Protein AF-A0A7Y3ISZ9-F1 (afdb_monomer_lite)

Sequence (287 aa):
TEELKNMPDLQAVILQMFIMTIASQIFMGDRSKRCLICIDEAWDLLKSPQMEGFIESLARRLRKYNGALLIGTQDPSDFERSPGAEAARQNSNWLITLGKSSDAINTLKKKGIIPMDAYKEMALSSLHMEGGKYSELAIYNKSSGAFFVLQLKLEPFTAMLTSTKADEFEAVKELQKQGLNLVEAIEWLINHKKAFKENIQQGKGVKDAIASILKNNMNHLSTKLTSTQADEFRMIEELQKQGLTLLEAIQWLVNHKESFKENMQQGKRIADAITSTLKSMDHHAHS

Structure (mmCIF, N/CA/C/O backbone):
data_AF-A0A7Y3ISZ9-F1
#
_entry.id   AF-A0A7Y3ISZ9-F1
#
loop_
_atom_site.group_PDB
_atom_site.id
_atom_site.type_symbol
_atom_site.label_atom_id
_atom_site.label_alt_id
_atom_site.label_comp_id
_atom_site.label_asym_id
_atom_site.label_entity_id
_atom_site.label_seq_id
_atom_site.pdbx_PDB_ins_code
_atom_site.Cartn_x
_atom_site.Cartn_y
_atom_site.Cartn_z
_atom_site.occupancy
_atom_site.B_iso_or_equiv
_atom_site.auth_seq_id
_atom_site.auth_comp_id
_atom_site.auth_asym_id
_atom_site.auth_atom_id
_atom_site.pdbx_PDB_model_num
ATOM 1 N N . THR A 1 1 ? 5.831 -17.163 9.956 1.00 47.69 1 THR A N 1
ATOM 2 C CA . THR A 1 1 ? 6.505 -16.316 8.940 1.00 47.69 1 THR A CA 1
ATOM 3 C C . THR A 1 1 ? 7.773 -15.635 9.446 1.00 47.69 1 THR A C 1
ATOM 5 O O . THR A 1 1 ? 8.517 -15.141 8.612 1.00 47.69 1 THR A O 1
ATOM 8 N N . GLU A 1 2 ? 8.110 -15.673 10.744 1.00 42.34 2 GLU A N 1
ATOM 9 C CA . GLU A 1 2 ? 9.448 -15.266 11.228 1.00 42.34 2 GLU A CA 1
ATOM 10 C C . GLU A 1 2 ? 10.498 -16.388 11.189 1.00 42.34 2 GLU A C 1
ATOM 12 O O . GLU A 1 2 ? 11.677 -16.110 11.018 1.00 42.34 2 GLU A O 1
ATOM 17 N N . GLU A 1 3 ? 10.085 -17.655 11.247 1.00 44.25 3 GLU A N 1
ATOM 18 C CA . GLU A 1 3 ? 10.993 -18.818 11.249 1.00 44.25 3 GLU A CA 1
ATOM 19 C C . GLU A 1 3 ? 11.838 -18.943 9.965 1.00 44.25 3 GLU A C 1
ATOM 21 O O . GLU A 1 3 ? 12.955 -19.449 10.006 1.00 44.25 3 GLU A O 1
ATOM 26 N N . LEU A 1 4 ? 11.347 -18.416 8.835 1.00 48.66 4 LEU A N 1
ATOM 27 C CA . LEU A 1 4 ? 12.061 -18.386 7.549 1.00 48.66 4 LEU A CA 1
ATOM 28 C C . LEU A 1 4 ? 13.167 -17.322 7.485 1.00 48.66 4 LEU A C 1
ATOM 30 O O . LEU A 1 4 ? 14.113 -17.497 6.722 1.00 48.66 4 LEU A O 1
ATOM 34 N N . LYS A 1 5 ? 13.106 -16.267 8.315 1.00 53.00 5 LYS A N 1
ATOM 35 C CA . LYS A 1 5 ? 14.158 -15.231 8.360 1.00 53.00 5 LYS A CA 1
ATOM 36 C C . LYS A 1 5 ? 15.498 -15.778 8.858 1.00 53.00 5 LYS A C 1
ATOM 38 O O . LYS A 1 5 ? 16.536 -15.180 8.596 1.00 53.00 5 LYS A O 1
ATOM 43 N N . ASN A 1 6 ? 15.483 -16.918 9.549 1.00 57.28 6 ASN A N 1
ATOM 44 C CA . ASN A 1 6 ? 16.683 -17.557 10.084 1.00 57.28 6 ASN A CA 1
ATOM 45 C C . ASN A 1 6 ? 17.437 -18.405 9.042 1.00 57.28 6 ASN A C 1
ATOM 47 O O . ASN A 1 6 ? 18.508 -18.924 9.348 1.00 57.28 6 ASN A O 1
ATOM 51 N N . MET A 1 7 ? 16.905 -18.557 7.821 1.00 66.94 7 MET A N 1
ATOM 52 C CA . MET A 1 7 ? 17.526 -19.321 6.730 1.00 66.94 7 MET A CA 1
ATOM 53 C C . MET A 1 7 ? 17.390 -18.549 5.402 1.00 66.94 7 MET A C 1
ATOM 55 O O . MET A 1 7 ? 16.565 -18.918 4.560 1.00 66.94 7 MET A O 1
ATOM 59 N N . PRO A 1 8 ? 18.175 -17.473 5.198 1.00 63.44 8 PRO A N 1
ATOM 60 C CA . PRO A 1 8 ? 18.010 -16.555 4.064 1.00 63.44 8 PRO A CA 1
ATOM 61 C C . PRO A 1 8 ? 18.130 -17.252 2.701 1.00 63.44 8 PRO A C 1
ATOM 63 O O . PRO A 1 8 ? 17.352 -16.967 1.791 1.00 63.44 8 PRO A O 1
ATOM 66 N N . ASP A 1 9 ? 19.024 -18.237 2.580 1.00 66.31 9 ASP A N 1
ATOM 67 C CA . ASP A 1 9 ? 19.179 -19.023 1.352 1.00 66.31 9 ASP A CA 1
ATOM 68 C C . ASP A 1 9 ? 17.931 -19.868 1.046 1.00 66.31 9 ASP A C 1
ATOM 70 O O . ASP A 1 9 ? 17.486 -19.949 -0.099 1.00 66.31 9 ASP A O 1
ATOM 74 N N . LEU A 1 10 ? 17.311 -20.458 2.075 1.00 69.50 10 LEU A N 1
ATOM 75 C CA . LEU A 1 10 ? 16.093 -21.255 1.918 1.00 69.50 10 LEU A CA 1
ATOM 76 C C . LEU A 1 10 ? 14.898 -20.371 1.544 1.00 69.50 10 LEU A C 1
ATOM 78 O O . LEU A 1 10 ? 14.095 -20.746 0.690 1.00 69.50 10 LEU A O 1
ATOM 82 N N . GLN A 1 11 ? 14.797 -19.180 2.137 1.00 68.00 11 GLN A N 1
ATOM 83 C CA . GLN A 1 11 ? 13.770 -18.202 1.787 1.00 68.00 11 GLN A CA 1
ATOM 84 C C . GLN A 1 11 ? 13.893 -17.766 0.320 1.00 68.00 11 GLN A C 1
ATOM 86 O O . GLN A 1 11 ? 12.882 -17.737 -0.386 1.00 68.00 11 GLN A O 1
ATOM 91 N N . ALA A 1 12 ? 15.109 -17.480 -0.157 1.00 68.06 12 ALA A N 1
ATOM 92 C CA . ALA A 1 12 ? 15.352 -17.119 -1.552 1.00 68.06 12 ALA A CA 1
ATOM 93 C C . ALA A 1 12 ? 14.929 -18.243 -2.513 1.00 68.06 12 ALA A C 1
ATOM 95 O O . ALA A 1 12 ? 14.211 -17.982 -3.478 1.00 68.06 12 ALA A O 1
ATOM 96 N N . VAL A 1 13 ? 15.281 -19.498 -2.210 1.00 71.69 13 VAL A N 1
ATOM 97 C CA . VAL A 1 13 ? 14.891 -20.667 -3.018 1.00 71.69 13 VAL A CA 1
ATOM 98 C C . VAL A 1 13 ? 13.374 -20.873 -3.022 1.00 71.69 13 VAL A C 1
ATOM 100 O O . VAL A 1 13 ? 12.786 -21.097 -4.079 1.00 71.69 13 VAL A O 1
ATOM 103 N N . ILE A 1 14 ? 12.707 -20.760 -1.872 1.00 76.31 14 ILE A N 1
ATOM 104 C CA . ILE A 1 14 ? 11.247 -20.902 -1.783 1.00 76.31 14 ILE A CA 1
ATOM 105 C C . ILE A 1 14 ? 10.545 -19.799 -2.586 1.00 76.31 14 ILE A C 1
ATOM 107 O O . ILE A 1 14 ? 9.644 -20.091 -3.376 1.00 76.31 14 ILE A O 1
ATOM 111 N N . LEU A 1 15 ? 10.975 -18.541 -2.438 1.00 73.50 15 LEU A N 1
ATOM 112 C CA . LEU A 1 15 ? 10.452 -17.423 -3.227 1.00 73.50 15 LEU A CA 1
ATOM 113 C C . LEU A 1 15 ? 10.683 -17.652 -4.722 1.00 73.50 15 LEU A C 1
ATOM 115 O O . LEU A 1 15 ? 9.766 -17.464 -5.521 1.00 73.50 15 LEU A O 1
ATOM 119 N N . GLN A 1 16 ? 11.865 -18.136 -5.104 1.00 72.50 16 GLN A N 1
ATOM 12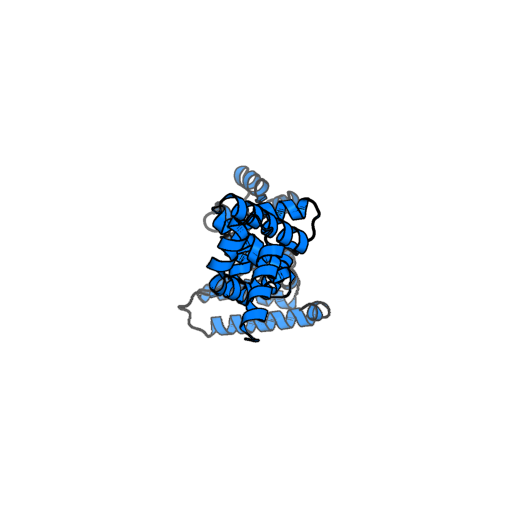0 C CA . GLN A 1 16 ? 12.163 -18.508 -6.482 1.00 72.50 16 GLN A CA 1
ATOM 121 C C . GLN A 1 16 ? 11.198 -19.577 -7.001 1.00 72.50 16 GLN A C 1
ATOM 123 O O . GLN A 1 16 ? 10.646 -19.413 -8.087 1.00 72.50 16 GLN A O 1
ATOM 128 N N . MET A 1 17 ? 10.943 -20.640 -6.233 1.00 78.50 17 MET A N 1
ATOM 129 C CA . MET A 1 17 ? 10.004 -21.698 -6.617 1.00 78.50 17 MET A CA 1
ATOM 130 C C . MET A 1 17 ? 8.575 -21.172 -6.781 1.00 78.50 17 MET A C 1
ATOM 132 O O . MET A 1 17 ? 7.900 -21.539 -7.747 1.00 78.50 17 MET A O 1
ATOM 136 N N . PHE A 1 18 ? 8.118 -20.281 -5.897 1.00 80.38 18 PHE A N 1
ATOM 137 C CA . PHE A 1 18 ? 6.801 -19.655 -6.021 1.00 80.38 18 PHE A CA 1
ATOM 138 C C . PHE A 1 18 ? 6.691 -18.811 -7.286 1.00 80.38 18 PHE A C 1
ATOM 140 O O . PHE A 1 18 ? 5.788 -19.038 -8.095 1.00 80.38 18 PHE A O 1
ATOM 147 N N . ILE A 1 19 ? 7.625 -17.880 -7.502 1.00 77.00 19 ILE A N 1
ATOM 148 C CA . ILE A 1 19 ? 7.586 -17.024 -8.691 1.00 77.00 19 ILE A C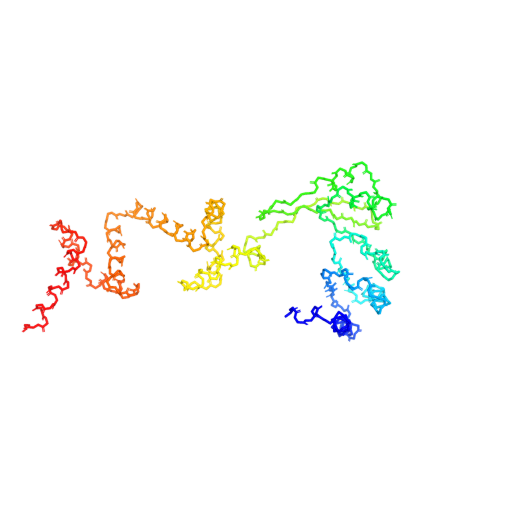A 1
ATOM 149 C C . ILE A 1 19 ? 7.746 -17.885 -9.950 1.00 77.00 19 ILE A C 1
ATOM 151 O O . ILE A 1 19 ? 7.099 -17.611 -10.958 1.00 77.00 19 ILE A O 1
ATOM 155 N N . MET A 1 20 ? 8.524 -18.972 -9.900 1.00 77.62 20 MET A N 1
ATOM 156 C CA . MET A 1 20 ? 8.667 -19.881 -11.036 1.00 77.62 20 MET A CA 1
ATOM 157 C C . MET A 1 20 ? 7.417 -20.681 -11.348 1.00 77.62 20 MET A C 1
ATOM 159 O O . MET A 1 20 ? 7.068 -20.819 -12.519 1.00 77.62 20 MET A O 1
ATOM 163 N N . THR A 1 21 ? 6.702 -21.131 -10.326 1.00 81.81 21 THR A N 1
ATOM 164 C CA . THR A 1 21 ? 5.415 -21.804 -10.498 1.00 81.81 21 THR A CA 1
ATOM 165 C C . THR A 1 21 ? 4.398 -20.854 -11.128 1.00 81.81 21 THR A C 1
ATOM 167 O O . THR A 1 21 ? 3.763 -21.203 -12.123 1.00 81.81 21 THR A O 1
ATOM 170 N N . ILE A 1 22 ? 4.307 -19.618 -10.624 1.00 81.94 22 ILE A N 1
ATOM 171 C CA . ILE A 1 22 ? 3.417 -18.581 -11.166 1.00 81.94 22 ILE A CA 1
ATOM 172 C C . ILE A 1 22 ? 3.804 -18.238 -12.611 1.00 81.94 22 ILE A C 1
ATOM 174 O O . ILE A 1 22 ? 2.959 -18.240 -13.505 1.00 81.94 22 ILE A O 1
ATOM 178 N N . ALA A 1 23 ? 5.089 -17.997 -12.875 1.00 79.69 23 ALA A N 1
ATOM 179 C CA . ALA A 1 23 ? 5.581 -17.683 -14.211 1.00 79.69 23 ALA A CA 1
ATOM 180 C C . ALA A 1 23 ? 5.324 -18.833 -15.193 1.00 79.69 23 ALA A C 1
ATOM 182 O O . ALA A 1 23 ? 4.912 -18.586 -16.324 1.00 79.69 23 ALA A O 1
ATOM 183 N N . SER A 1 24 ? 5.506 -20.086 -14.767 1.00 81.88 24 SE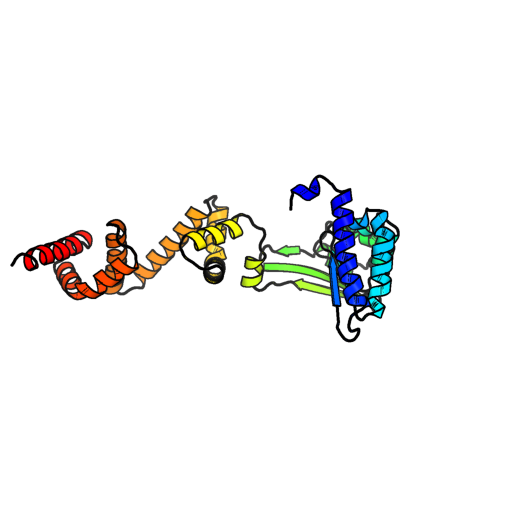R A N 1
ATOM 184 C CA . SER A 1 24 ? 5.204 -21.254 -15.594 1.00 81.88 24 SER A CA 1
ATOM 185 C C . SER A 1 24 ? 3.716 -21.344 -15.927 1.00 81.88 24 SER A C 1
ATOM 187 O O . SER A 1 24 ? 3.377 -21.605 -17.079 1.00 81.88 24 SER A O 1
ATOM 189 N N . GLN A 1 25 ? 2.825 -21.073 -14.967 1.00 83.62 25 GLN A N 1
ATOM 190 C CA . GLN A 1 25 ? 1.382 -21.018 -15.224 1.00 83.62 25 GLN A CA 1
ATOM 191 C C . GLN A 1 25 ? 1.020 -19.923 -16.232 1.00 83.62 25 GLN A C 1
ATOM 193 O O . GLN A 1 25 ? 0.180 -20.144 -17.097 1.00 83.62 25 GLN A O 1
ATOM 198 N N . ILE A 1 26 ? 1.677 -18.763 -16.170 1.00 83.62 26 ILE A N 1
ATOM 199 C CA . ILE A 1 26 ? 1.461 -17.672 -17.131 1.00 83.62 26 ILE A CA 1
ATOM 200 C C . ILE A 1 26 ? 1.979 -18.058 -18.520 1.00 83.62 26 ILE A C 1
ATOM 202 O O . ILE A 1 26 ? 1.299 -17.839 -19.519 1.00 83.62 26 ILE A O 1
ATOM 206 N N . PHE A 1 27 ? 3.176 -18.644 -18.603 1.00 82.75 27 PHE A N 1
ATOM 207 C CA . PHE A 1 27 ? 3.798 -18.986 -19.885 1.00 82.75 27 PHE A CA 1
ATOM 208 C C . PHE A 1 27 ? 3.119 -20.161 -20.593 1.00 82.75 27 PHE A C 1
ATOM 210 O O . PHE A 1 27 ? 3.125 -20.205 -21.824 1.00 82.75 27 PHE A O 1
ATOM 217 N N . MET A 1 28 ? 2.535 -21.088 -19.832 1.00 83.38 28 MET A N 1
ATOM 218 C CA . MET A 1 28 ? 1.777 -22.235 -20.348 1.00 83.38 28 MET A CA 1
ATOM 219 C C . MET A 1 28 ? 0.267 -21.965 -20.430 1.00 83.38 28 MET A C 1
ATOM 221 O O . MET A 1 28 ? -0.471 -22.779 -20.978 1.00 83.38 28 MET A O 1
ATOM 225 N N . GLY A 1 29 ? -0.194 -20.846 -19.872 1.00 82.38 29 GLY A N 1
ATOM 226 C CA . GLY A 1 29 ? -1.597 -20.463 -19.818 1.00 82.38 29 GLY A CA 1
ATOM 227 C C . GLY A 1 29 ? -2.091 -19.723 -21.061 1.00 82.38 29 GLY A C 1
ATOM 228 O O . GLY A 1 29 ? -1.401 -19.554 -22.068 1.00 82.38 29 GLY A O 1
ATOM 229 N N . ASP A 1 30 ? -3.333 -19.257 -20.968 1.00 82.81 30 ASP A N 1
ATOM 230 C CA . ASP A 1 30 ? -4.000 -18.491 -22.016 1.00 82.81 30 ASP A CA 1
ATOM 231 C C . ASP A 1 30 ? -3.423 -17.069 -22.132 1.00 82.81 30 ASP A C 1
ATOM 233 O O . ASP A 1 30 ? -3.615 -16.227 -21.252 1.00 82.81 30 ASP A O 1
ATOM 237 N N . ARG A 1 31 ? -2.758 -16.787 -23.260 1.00 81.88 31 ARG A N 1
ATOM 238 C CA . ARG A 1 31 ? -2.126 -15.489 -23.561 1.00 81.88 31 ARG A CA 1
ATOM 239 C C . ARG A 1 31 ? -3.118 -14.338 -23.746 1.00 81.88 31 ARG A C 1
ATOM 241 O O . ARG A 1 31 ? -2.698 -13.181 -23.758 1.00 81.88 31 ARG A O 1
ATOM 248 N N . SER A 1 32 ? -4.411 -14.622 -23.916 1.00 83.94 32 SER A N 1
ATOM 249 C CA . SER A 1 32 ? -5.438 -13.579 -23.987 1.00 83.94 32 SER A CA 1
ATOM 250 C C . SER A 1 32 ? -5.644 -12.891 -22.632 1.00 83.94 32 SER A C 1
ATOM 252 O O . SER A 1 32 ? -6.015 -11.715 -22.576 1.00 83.94 32 SER A O 1
ATOM 254 N N . LYS A 1 33 ? -5.334 -13.585 -21.529 1.00 86.69 33 LYS A N 1
ATOM 255 C CA . LYS A 1 33 ? -5.501 -13.069 -20.173 1.00 86.69 33 LYS A CA 1
ATOM 256 C C . LYS A 1 33 ? -4.349 -12.144 -19.800 1.00 86.69 33 LYS A C 1
ATOM 258 O O . LYS A 1 33 ? -3.179 -12.468 -19.984 1.00 86.69 33 LYS A O 1
ATOM 263 N N . ARG A 1 34 ? -4.692 -10.984 -19.241 1.00 88.81 34 ARG A N 1
ATOM 264 C CA . ARG A 1 34 ? -3.711 -10.072 -18.644 1.00 88.81 34 ARG A CA 1
ATOM 265 C C . ARG A 1 34 ? -3.262 -10.623 -17.299 1.00 88.81 34 ARG A C 1
ATOM 267 O O . ARG A 1 34 ? -4.093 -11.085 -16.520 1.00 88.81 34 ARG A O 1
ATOM 274 N N . CYS A 1 35 ? -1.972 -10.517 -17.011 1.00 87.75 35 CYS A N 1
ATOM 275 C CA . CYS A 1 35 ? -1.418 -10.901 -15.717 1.00 87.75 35 CYS A CA 1
ATOM 276 C C . CYS A 1 35 ? -0.505 -9.801 -15.164 1.00 87.75 35 CYS A C 1
ATOM 278 O O . CYS A 1 35 ? 0.191 -9.122 -15.917 1.00 87.75 35 CYS A O 1
ATOM 280 N N . LEU A 1 36 ? -0.495 -9.636 -13.845 1.00 89.19 36 LEU A N 1
ATOM 281 C CA . LEU A 1 36 ? 0.423 -8.756 -13.136 1.00 89.19 36 LEU A CA 1
ATOM 282 C C . LEU A 1 36 ? 1.089 -9.563 -12.023 1.00 89.19 36 LEU A C 1
ATOM 284 O O . LEU A 1 36 ? 0.404 -10.056 -11.130 1.00 89.19 36 LEU A O 1
ATOM 288 N N . ILE A 1 37 ? 2.413 -9.692 -12.082 1.00 88.50 37 ILE A N 1
ATOM 289 C CA . ILE A 1 37 ? 3.206 -10.198 -10.962 1.00 88.50 37 ILE A CA 1
ATOM 290 C C . ILE A 1 37 ? 3.666 -8.991 -10.152 1.00 88.50 37 ILE A C 1
ATOM 292 O O . ILE A 1 37 ? 4.401 -8.149 -10.669 1.00 88.50 37 ILE A O 1
ATOM 296 N N . CYS A 1 38 ? 3.250 -8.932 -8.889 1.00 89.12 38 CYS A N 1
ATOM 297 C CA . CYS A 1 38 ? 3.709 -7.941 -7.923 1.00 89.12 38 CYS A CA 1
ATOM 298 C C . CYS A 1 38 ? 4.680 -8.598 -6.943 1.00 89.12 38 CYS A C 1
ATOM 300 O O . CYS A 1 38 ? 4.335 -9.598 -6.316 1.00 89.12 38 CYS A O 1
ATOM 302 N N . ILE A 1 39 ? 5.871 -8.024 -6.807 1.00 86.25 39 ILE A N 1
ATOM 303 C CA . ILE A 1 39 ? 6.857 -8.410 -5.800 1.00 86.25 39 ILE A CA 1
ATOM 304 C C . ILE A 1 39 ? 7.060 -7.200 -4.897 1.00 86.25 39 ILE A C 1
ATOM 306 O O . ILE A 1 39 ? 7.644 -6.201 -5.321 1.00 86.25 39 ILE A O 1
ATOM 310 N N . ASP A 1 40 ? 6.529 -7.285 -3.684 1.00 86.31 40 ASP A N 1
ATOM 311 C CA . ASP A 1 40 ? 6.705 -6.256 -2.664 1.00 86.31 40 ASP A CA 1
ATOM 312 C C . ASP A 1 40 ? 7.980 -6.516 -1.850 1.00 86.31 40 ASP A C 1
ATOM 314 O O . ASP A 1 40 ? 8.385 -7.669 -1.696 1.00 86.31 40 ASP A O 1
ATOM 318 N N . GLU A 1 41 ? 8.613 -5.447 -1.364 1.00 83.69 41 GLU A N 1
ATOM 319 C CA . GLU A 1 41 ? 9.861 -5.478 -0.586 1.00 83.69 41 GLU A CA 1
ATOM 320 C C . GLU A 1 41 ? 10.956 -6.363 -1.228 1.00 83.69 41 GLU A C 1
ATOM 322 O O . GLU A 1 41 ? 11.598 -7.200 -0.594 1.00 83.69 41 GLU A O 1
ATOM 327 N N . ALA A 1 42 ? 11.178 -6.192 -2.534 1.00 83.12 42 ALA A N 1
ATOM 328 C CA . ALA A 1 42 ? 12.024 -7.085 -3.327 1.00 83.12 42 ALA A CA 1
ATOM 329 C C . ALA A 1 42 ? 13.539 -6.892 -3.118 1.00 83.12 42 ALA A C 1
ATOM 331 O O . ALA A 1 42 ? 14.329 -7.479 -3.856 1.00 83.12 42 ALA A O 1
ATOM 332 N N . TRP A 1 43 ? 13.977 -6.065 -2.164 1.00 82.31 43 TRP A N 1
ATOM 333 C CA . TRP A 1 43 ? 15.391 -5.699 -2.016 1.00 82.31 43 TRP A CA 1
ATOM 334 C C . TRP A 1 43 ? 16.298 -6.911 -1.767 1.00 82.31 43 TRP A C 1
ATOM 336 O O . TRP A 1 43 ? 17.399 -6.967 -2.314 1.00 82.31 43 TRP A O 1
ATOM 346 N N . ASP A 1 44 ? 15.835 -7.900 -0.997 1.00 78.25 44 ASP A N 1
ATOM 347 C CA . ASP A 1 44 ? 16.558 -9.158 -0.770 1.00 78.25 44 ASP A CA 1
ATOM 348 C C . ASP A 1 44 ? 16.685 -9.973 -2.064 1.00 78.25 44 ASP A C 1
ATOM 350 O O . ASP A 1 44 ? 17.744 -10.520 -2.378 1.00 78.25 44 ASP A O 1
ATOM 354 N N . LEU A 1 45 ? 15.622 -9.991 -2.871 1.00 79.00 45 LEU A N 1
ATOM 355 C CA . LEU A 1 45 ? 15.594 -10.695 -4.152 1.00 79.00 45 LEU A CA 1
ATOM 356 C C . LEU A 1 45 ? 16.511 -10.040 -5.189 1.00 79.00 45 LEU A C 1
ATOM 358 O O . LEU A 1 45 ? 17.150 -10.745 -5.963 1.00 79.00 45 LEU A O 1
ATOM 362 N N . LEU A 1 46 ? 16.607 -8.708 -5.195 1.00 81.81 46 LEU A N 1
ATOM 363 C CA . LEU A 1 46 ? 17.461 -7.959 -6.123 1.00 81.81 46 LEU A CA 1
ATOM 364 C C . LEU A 1 46 ? 18.963 -8.089 -5.796 1.00 81.81 46 LEU A C 1
ATOM 366 O O . LEU A 1 46 ? 19.796 -7.867 -6.677 1.00 81.81 46 LEU A O 1
ATOM 370 N N . LYS A 1 47 ? 19.312 -8.464 -4.555 1.00 77.12 47 LYS A N 1
ATOM 371 C CA . LYS A 1 47 ? 20.694 -8.710 -4.098 1.00 77.12 47 LYS A CA 1
ATOM 372 C C . LYS A 1 47 ? 21.227 -10.094 -4.449 1.00 77.12 47 LYS A C 1
ATOM 374 O O . LYS A 1 47 ? 22.437 -10.250 -4.583 1.00 77.12 47 LYS A O 1
ATOM 379 N N . SER A 1 48 ? 20.357 -11.099 -4.516 1.00 75.06 48 SER A N 1
ATOM 380 C CA . SER A 1 48 ? 20.772 -12.495 -4.668 1.00 75.06 48 SER A CA 1
ATOM 381 C C . SER A 1 48 ? 21.301 -12.769 -6.089 1.00 75.06 48 SER A C 1
ATOM 383 O O . SER A 1 48 ? 20.542 -12.632 -7.053 1.00 75.06 48 SER A O 1
ATOM 385 N N . PRO A 1 49 ? 22.559 -13.234 -6.247 1.00 72.06 49 PRO A N 1
ATOM 386 C CA . PRO A 1 49 ? 23.111 -13.608 -7.554 1.00 72.06 49 PRO A CA 1
ATOM 387 C C . PRO A 1 49 ? 22.307 -14.708 -8.259 1.00 72.06 49 PRO A C 1
ATOM 389 O O . PRO A 1 49 ? 22.187 -14.727 -9.481 1.00 72.06 49 PRO A O 1
ATOM 392 N N . GLN A 1 50 ? 21.715 -15.624 -7.489 1.00 70.19 50 GLN A N 1
ATOM 393 C CA . GLN A 1 50 ? 20.891 -16.718 -8.007 1.00 70.19 50 GLN A CA 1
ATOM 394 C C . GLN A 1 50 ? 19.573 -16.208 -8.614 1.00 70.19 50 GLN A C 1
ATOM 396 O O . GLN A 1 50 ? 19.036 -16.821 -9.539 1.00 70.19 50 GLN A O 1
ATOM 401 N N . MET A 1 51 ? 19.067 -15.076 -8.116 1.00 73.12 51 MET A N 1
ATOM 402 C CA . MET A 1 51 ? 17.818 -14.458 -8.566 1.00 73.12 51 MET A CA 1
ATOM 403 C C . MET A 1 51 ? 18.010 -13.452 -9.700 1.00 73.12 51 MET A C 1
ATOM 405 O O . MET A 1 51 ? 17.048 -13.125 -10.396 1.00 73.12 51 MET A O 1
ATOM 409 N N . GLU A 1 52 ? 19.240 -13.006 -9.939 1.00 73.25 52 GLU A N 1
ATOM 410 C CA . GLU A 1 52 ? 19.580 -12.001 -10.941 1.00 73.25 52 GLU A CA 1
ATOM 411 C C . GLU A 1 52 ? 19.101 -12.383 -12.352 1.00 73.25 52 GLU A C 1
ATOM 413 O O . GLU A 1 52 ? 18.253 -11.705 -12.945 1.00 73.25 52 GLU A O 1
ATOM 418 N N . GLY A 1 53 ? 19.591 -13.515 -12.872 1.00 75.94 53 GLY A N 1
ATOM 419 C CA . GLY A 1 53 ? 19.219 -13.996 -14.205 1.00 75.94 53 GLY A CA 1
ATOM 420 C C . GLY A 1 53 ? 17.736 -14.355 -14.302 1.00 75.94 53 GLY A C 1
ATOM 421 O O . GLY A 1 53 ? 17.129 -14.287 -15.376 1.00 75.94 53 GLY A O 1
ATOM 422 N N . PHE A 1 54 ? 17.118 -14.694 -13.169 1.00 79.69 54 PHE A N 1
ATOM 423 C CA . PHE A 1 54 ? 15.697 -14.976 -13.110 1.00 79.69 54 PHE A CA 1
ATOM 424 C C . PHE A 1 54 ? 14.849 -13.708 -13.293 1.00 79.69 54 PHE A C 1
ATOM 426 O O . PHE A 1 54 ? 13.981 -13.690 -14.170 1.00 79.69 54 PHE A O 1
ATOM 433 N N . ILE A 1 55 ? 15.115 -12.650 -12.522 1.00 81.25 55 ILE A N 1
ATOM 434 C CA . ILE A 1 55 ? 14.378 -11.379 -12.585 1.00 81.25 55 ILE A CA 1
ATOM 435 C C . ILE A 1 55 ? 14.526 -10.729 -13.962 1.00 81.25 55 ILE A C 1
ATOM 437 O O . ILE A 1 55 ? 13.525 -10.310 -14.552 1.00 81.25 55 ILE A O 1
ATOM 441 N N . GLU A 1 56 ? 15.734 -10.725 -14.528 1.00 81.62 56 GLU A N 1
ATOM 442 C CA . GLU A 1 56 ? 15.957 -10.228 -15.887 1.00 81.62 56 GLU A CA 1
ATOM 443 C C . GLU A 1 56 ? 15.116 -11.007 -16.912 1.00 81.62 56 GLU A C 1
ATOM 445 O O . GLU A 1 56 ? 14.399 -10.431 -17.741 1.00 81.62 56 GLU A O 1
ATOM 450 N N . SER A 1 57 ? 15.180 -12.338 -16.849 1.00 83.12 57 SER A N 1
ATOM 451 C CA . SER A 1 57 ? 14.454 -13.216 -17.761 1.00 83.12 57 SER A CA 1
ATOM 452 C C . SER A 1 57 ? 12.939 -13.060 -17.625 1.00 83.12 57 SER A C 1
ATOM 454 O O . SER A 1 57 ? 12.219 -13.082 -18.628 1.00 83.12 57 SER A O 1
ATOM 456 N N . LEU A 1 58 ? 12.442 -12.880 -16.401 1.00 83.38 58 LEU A N 1
ATOM 457 C CA . LEU A 1 58 ? 11.033 -12.651 -16.110 1.00 83.38 58 LEU A CA 1
ATOM 458 C C . LEU A 1 58 ? 10.561 -11.312 -16.693 1.00 83.38 58 LEU A C 1
ATOM 460 O O . LEU A 1 58 ? 9.584 -11.292 -17.447 1.00 83.38 58 LEU A O 1
ATOM 464 N N . ALA A 1 59 ? 11.292 -10.223 -16.429 1.00 81.69 59 ALA A N 1
ATOM 465 C CA . ALA A 1 59 ? 10.984 -8.883 -16.932 1.00 81.69 59 ALA A CA 1
ATOM 466 C C . ALA A 1 59 ? 10.921 -8.843 -18.470 1.00 81.69 59 ALA A C 1
ATOM 468 O O . ALA A 1 59 ? 10.001 -8.260 -19.048 1.00 81.69 59 ALA A O 1
ATOM 469 N N . ARG A 1 60 ? 11.854 -9.524 -19.152 1.00 81.81 60 ARG A N 1
ATOM 470 C CA . ARG A 1 60 ? 11.875 -9.603 -20.623 1.00 81.81 60 ARG A CA 1
ATOM 471 C C . ARG A 1 60 ? 10.768 -10.491 -21.194 1.00 81.81 60 ARG A C 1
ATOM 473 O O . ARG A 1 60 ? 10.226 -10.186 -22.260 1.00 81.81 60 ARG A O 1
ATOM 480 N N . ARG A 1 61 ? 10.449 -11.615 -20.542 1.00 85.19 61 ARG A N 1
ATOM 481 C CA . ARG A 1 61 ? 9.483 -12.593 -21.069 1.00 85.19 61 ARG A CA 1
ATOM 482 C C . ARG A 1 61 ? 8.040 -12.161 -20.859 1.00 85.19 61 ARG A C 1
ATOM 484 O O . ARG A 1 61 ? 7.284 -12.249 -21.820 1.00 85.19 61 ARG A O 1
ATOM 491 N N . LEU A 1 62 ? 7.663 -11.662 -19.679 1.00 86.81 62 LEU A N 1
ATOM 492 C CA . LEU A 1 62 ? 6.263 -11.345 -19.341 1.00 86.81 62 LEU A CA 1
ATOM 493 C C . LEU A 1 62 ? 5.578 -10.432 -20.363 1.00 86.81 62 LEU A C 1
ATOM 495 O O . LEU A 1 62 ? 4.434 -10.688 -20.736 1.00 86.81 62 LEU A O 1
ATOM 499 N N . ARG A 1 63 ? 6.306 -9.450 -20.912 1.00 81.62 63 ARG A N 1
ATOM 500 C CA . ARG A 1 63 ? 5.796 -8.549 -21.959 1.00 81.62 63 ARG A CA 1
ATOM 501 C C . ARG A 1 63 ? 5.242 -9.295 -23.184 1.00 81.62 63 ARG A C 1
ATOM 503 O O . ARG A 1 63 ? 4.302 -8.816 -23.808 1.00 81.62 63 ARG A O 1
ATOM 510 N N . LYS A 1 64 ? 5.795 -10.465 -23.532 1.00 85.56 64 LYS A N 1
ATOM 511 C CA . LYS A 1 64 ? 5.344 -11.300 -24.667 1.00 85.56 64 LYS A CA 1
ATOM 512 C C . LYS A 1 64 ? 4.073 -12.106 -24.367 1.00 85.56 64 LYS A C 1
ATOM 514 O O . LYS A 1 64 ? 3.476 -12.648 -25.291 1.00 85.56 64 LYS A O 1
ATOM 519 N N . TYR A 1 65 ? 3.675 -12.192 -23.099 1.00 87.81 65 TYR A N 1
ATOM 520 C CA . TYR A 1 65 ? 2.547 -12.991 -22.611 1.00 87.81 65 TYR A CA 1
ATOM 521 C C . TYR A 1 65 ? 1.435 -12.114 -22.024 1.00 87.81 65 TYR A C 1
ATOM 523 O O . TYR A 1 65 ? 0.724 -12.551 -21.129 1.00 87.81 65 TYR A O 1
ATOM 531 N N . ASN A 1 66 ? 1.309 -10.862 -22.490 1.00 86.50 66 ASN A N 1
ATOM 532 C CA . ASN A 1 66 ? 0.328 -9.901 -21.965 1.00 86.50 66 ASN A CA 1
ATOM 533 C C . ASN A 1 66 ? 0.439 -9.712 -20.433 1.00 86.50 66 ASN A C 1
ATOM 535 O O . ASN A 1 66 ? -0.539 -9.424 -19.740 1.00 86.50 66 ASN A O 1
ATOM 539 N N . GLY A 1 67 ? 1.652 -9.920 -19.911 1.00 88.69 67 GLY A N 1
ATOM 540 C CA . GLY A 1 67 ? 1.989 -9.847 -18.503 1.00 88.69 67 GLY A CA 1
ATOM 541 C C . GLY A 1 67 ? 2.795 -8.594 -18.176 1.00 88.69 67 GLY A C 1
ATOM 542 O O . GLY A 1 67 ? 3.544 -8.081 -19.011 1.00 88.69 67 GLY A O 1
ATOM 543 N N . ALA A 1 68 ? 2.680 -8.135 -16.936 1.00 89.38 68 ALA A N 1
ATOM 544 C CA . ALA A 1 68 ? 3.477 -7.053 -16.377 1.00 89.38 68 ALA A CA 1
ATOM 545 C C . ALA A 1 68 ? 4.169 -7.499 -15.083 1.00 89.38 68 ALA A C 1
ATOM 547 O O . ALA A 1 68 ? 3.683 -8.377 -14.369 1.00 89.38 68 ALA A O 1
ATOM 548 N N . LEU A 1 69 ? 5.311 -6.875 -14.801 1.00 89.62 69 LEU A N 1
ATOM 549 C CA . LEU A 1 69 ? 6.067 -7.047 -13.568 1.00 89.62 69 LEU A CA 1
ATOM 550 C C . LEU A 1 69 ? 6.061 -5.719 -12.810 1.00 89.62 69 LEU A C 1
ATOM 552 O O . LEU A 1 69 ? 6.456 -4.696 -13.368 1.00 89.62 69 LEU A O 1
ATOM 556 N N . LEU A 1 70 ? 5.613 -5.750 -11.559 1.00 91.88 70 LEU A N 1
ATOM 557 C CA . LEU A 1 70 ? 5.685 -4.645 -10.613 1.00 91.88 70 LEU A CA 1
ATOM 558 C C . LEU A 1 70 ? 6.630 -5.054 -9.484 1.00 91.88 70 LEU A C 1
ATOM 560 O O . LEU A 1 70 ? 6.379 -6.044 -8.800 1.00 91.88 70 LEU A O 1
ATOM 564 N N . ILE A 1 71 ? 7.704 -4.293 -9.297 1.00 90.06 71 ILE A N 1
ATOM 565 C CA . ILE A 1 71 ? 8.674 -4.508 -8.220 1.00 90.06 71 ILE A CA 1
ATOM 566 C C . ILE A 1 71 ? 8.652 -3.281 -7.311 1.00 90.06 71 ILE A C 1
ATOM 568 O O . ILE A 1 71 ? 8.914 -2.170 -7.774 1.00 90.06 71 ILE A O 1
ATOM 572 N N . GLY A 1 72 ? 8.327 -3.490 -6.037 1.00 90.00 72 GLY A N 1
ATOM 573 C CA . GLY A 1 72 ? 8.370 -2.475 -4.989 1.00 90.00 72 GLY A CA 1
ATOM 574 C C . GLY A 1 72 ? 9.635 -2.600 -4.141 1.00 90.00 72 GLY A C 1
ATOM 575 O O . GLY A 1 72 ? 10.029 -3.702 -3.763 1.00 90.00 72 GLY A O 1
ATOM 576 N N . THR A 1 73 ? 10.274 -1.467 -3.844 1.00 88.50 73 THR A N 1
ATOM 577 C CA . THR A 1 73 ? 11.348 -1.372 -2.844 1.00 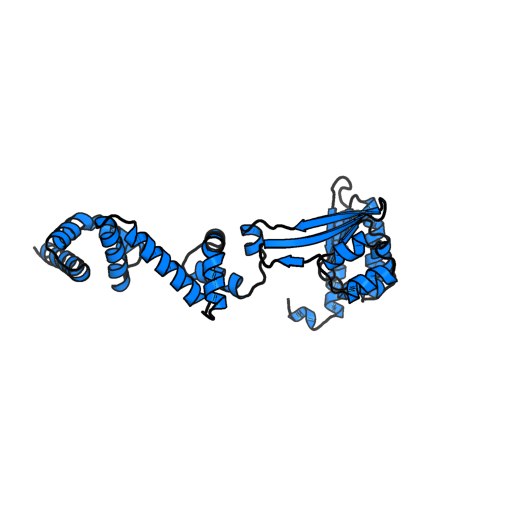88.50 73 THR A CA 1
ATOM 578 C C . THR A 1 73 ? 11.362 0.007 -2.175 1.00 88.50 73 THR A C 1
ATOM 580 O O . THR A 1 73 ? 10.846 0.993 -2.721 1.00 88.50 73 THR A O 1
ATOM 583 N N . GLN A 1 74 ? 11.974 0.093 -0.994 1.00 85.19 74 GLN A N 1
ATOM 584 C CA . GLN A 1 74 ? 12.126 1.329 -0.232 1.00 85.19 74 GLN A CA 1
ATOM 585 C C . GLN A 1 74 ? 13.250 2.215 -0.779 1.00 85.19 74 GLN A C 1
ATOM 587 O O . GLN A 1 74 ? 13.071 3.436 -0.862 1.00 85.19 74 GLN A O 1
ATOM 592 N N . ASP A 1 75 ? 14.366 1.628 -1.218 1.00 83.25 75 ASP A N 1
ATOM 593 C CA . ASP A 1 75 ? 15.531 2.362 -1.711 1.00 83.25 75 ASP A CA 1
ATOM 594 C C . ASP A 1 75 ? 15.710 2.178 -3.232 1.00 83.25 75 ASP A C 1
ATOM 596 O O . ASP A 1 75 ? 15.913 1.058 -3.705 1.00 83.25 75 ASP A O 1
ATOM 600 N N . PRO A 1 76 ? 15.682 3.262 -4.036 1.00 81.00 76 PRO A N 1
ATOM 601 C CA . PRO A 1 76 ? 15.995 3.187 -5.462 1.00 81.00 76 PRO A CA 1
ATOM 602 C C . PRO A 1 76 ? 17.342 2.517 -5.775 1.00 81.00 76 PRO A C 1
ATOM 604 O O . PRO A 1 76 ? 17.485 1.940 -6.852 1.00 81.00 76 PRO A O 1
ATOM 607 N N . SER A 1 77 ? 18.313 2.579 -4.854 1.00 83.69 77 SER A N 1
ATOM 608 C CA . SER A 1 77 ? 19.633 1.962 -5.011 1.00 83.69 77 SER A CA 1
ATOM 609 C C . SER A 1 77 ? 19.594 0.431 -5.064 1.00 83.69 77 SER A C 1
ATOM 611 O O . SER A 1 77 ? 20.525 -0.186 -5.582 1.00 83.69 77 SER A O 1
ATOM 613 N N . ASP A 1 78 ? 18.508 -0.202 -4.606 1.00 85.56 78 ASP A N 1
ATOM 614 C CA . ASP A 1 78 ? 18.359 -1.658 -4.667 1.00 85.56 78 ASP A CA 1
ATOM 615 C C . ASP A 1 78 ? 18.333 -2.188 -6.104 1.00 85.56 78 ASP A C 1
ATOM 617 O O . ASP A 1 78 ? 18.786 -3.304 -6.354 1.00 85.56 78 ASP A O 1
ATOM 621 N N . PHE A 1 79 ? 17.894 -1.367 -7.064 1.00 85.44 79 PHE A N 1
ATOM 622 C CA . PHE A 1 79 ? 17.916 -1.719 -8.484 1.00 85.44 79 PHE A CA 1
ATOM 623 C C . PHE A 1 79 ? 19.315 -1.727 -9.107 1.00 85.44 79 PHE A C 1
ATOM 625 O O . PHE A 1 79 ? 19.451 -2.066 -10.273 1.00 85.44 79 PHE A O 1
ATOM 632 N N . GLU A 1 80 ? 20.358 -1.386 -8.357 1.00 82.38 80 GLU A N 1
ATOM 633 C CA . GLU A 1 80 ? 21.737 -1.345 -8.860 1.00 82.38 80 GLU A CA 1
ATOM 634 C C . GLU A 1 80 ? 22.647 -2.358 -8.184 1.00 82.38 80 GLU A C 1
ATOM 636 O O . GLU A 1 80 ? 23.838 -2.438 -8.480 1.00 82.38 80 GLU A O 1
ATOM 641 N N . ARG A 1 81 ? 22.098 -3.146 -7.261 1.00 83.12 81 ARG A N 1
ATOM 642 C CA . ARG A 1 81 ? 22.875 -4.139 -6.523 1.00 83.12 81 ARG A CA 1
ATOM 643 C C . ARG A 1 81 ? 23.277 -5.334 -7.387 1.00 83.12 81 ARG A C 1
ATOM 645 O O . ARG A 1 81 ? 24.194 -6.053 -7.003 1.00 83.12 81 ARG A O 1
ATOM 652 N N . SER A 1 82 ? 22.623 -5.532 -8.533 1.00 83.06 82 SER A N 1
ATOM 653 C CA . SER A 1 82 ? 22.960 -6.567 -9.512 1.00 83.06 82 SER A CA 1
ATOM 654 C C . SER A 1 82 ? 22.626 -6.129 -10.950 1.00 83.06 82 SER A C 1
ATOM 656 O O . SER A 1 82 ? 21.703 -5.328 -11.151 1.00 83.06 82 SER A O 1
ATOM 658 N N . PRO A 1 83 ? 23.332 -6.649 -11.974 1.00 81.75 83 PRO A N 1
ATOM 659 C CA . PRO A 1 83 ? 23.001 -6.385 -13.376 1.00 81.75 83 PRO A CA 1
ATOM 660 C C . PRO A 1 83 ? 21.561 -6.764 -13.757 1.00 81.75 83 PRO A C 1
ATOM 662 O O . PRO A 1 83 ? 20.918 -6.037 -14.512 1.00 81.75 83 PRO A O 1
ATOM 665 N N . GLY A 1 84 ? 21.012 -7.846 -13.202 1.00 80.69 84 GLY A N 1
ATOM 666 C CA . GLY A 1 84 ? 19.611 -8.237 -13.408 1.00 80.69 84 GLY A CA 1
ATOM 667 C C . GLY A 1 84 ? 18.595 -7.260 -12.806 1.00 80.69 84 GLY A C 1
ATOM 668 O O . GLY A 1 84 ? 17.572 -6.972 -13.435 1.00 80.69 84 GLY A O 1
ATOM 669 N N . ALA A 1 85 ? 18.884 -6.696 -11.628 1.00 83.50 85 ALA A N 1
ATOM 670 C CA . ALA A 1 85 ? 18.071 -5.636 -11.035 1.00 83.50 85 ALA A CA 1
ATOM 671 C C . ALA A 1 85 ? 18.087 -4.367 -11.905 1.00 83.50 85 ALA A C 1
ATOM 673 O O . ALA A 1 85 ? 17.036 -3.782 -12.193 1.00 83.50 85 ALA A O 1
ATOM 674 N N . GLU A 1 86 ? 19.263 -4.012 -12.421 1.00 85.94 86 GLU A N 1
ATOM 675 C CA . GLU A 1 86 ? 19.437 -2.861 -13.302 1.00 85.94 86 GLU A CA 1
ATOM 676 C C . GLU A 1 86 ? 18.720 -3.090 -14.639 1.00 85.94 86 GLU A C 1
ATOM 678 O O . GLU A 1 86 ? 18.003 -2.216 -15.132 1.00 85.94 86 GLU A O 1
ATOM 683 N N . ALA A 1 87 ? 18.802 -4.302 -15.193 1.00 82.81 87 ALA A N 1
ATOM 684 C CA . ALA A 1 87 ? 18.060 -4.691 -16.383 1.00 82.81 87 ALA A CA 1
ATOM 685 C C . ALA A 1 87 ? 16.541 -4.602 -16.159 1.00 82.81 87 ALA A C 1
ATOM 687 O O . ALA A 1 87 ? 15.826 -4.083 -17.022 1.00 82.81 87 ALA A O 1
ATOM 688 N N . ALA A 1 88 ? 16.020 -5.051 -15.014 1.00 84.00 88 ALA A N 1
ATOM 689 C CA . ALA A 1 88 ? 14.598 -4.932 -14.687 1.00 84.00 88 ALA A CA 1
ATOM 690 C C . ALA A 1 88 ? 14.141 -3.466 -14.617 1.00 84.00 88 ALA A C 1
ATOM 692 O O . ALA A 1 88 ? 13.097 -3.111 -15.178 1.00 84.00 88 ALA A O 1
ATOM 693 N N . ARG A 1 89 ? 14.957 -2.590 -14.020 1.00 87.75 89 ARG A N 1
ATOM 694 C CA . ARG A 1 89 ? 14.705 -1.145 -13.980 1.00 87.75 89 ARG A CA 1
ATOM 695 C C . ARG A 1 89 ? 14.738 -0.525 -15.376 1.00 87.75 89 ARG A C 1
ATOM 697 O O . ARG A 1 89 ? 13.839 0.229 -15.738 1.00 87.75 89 ARG A O 1
ATOM 704 N N . GLN A 1 90 ? 15.733 -0.859 -16.197 1.00 85.38 90 GLN A N 1
ATOM 705 C CA . GLN A 1 90 ? 15.862 -0.322 -17.555 1.00 85.38 90 GLN A CA 1
ATOM 706 C C . GLN A 1 90 ? 14.708 -0.737 -18.479 1.00 85.38 90 GLN A C 1
ATOM 708 O O . GLN A 1 90 ? 14.303 0.066 -19.330 1.00 85.38 90 GLN A O 1
ATOM 713 N N . ASN A 1 91 ? 14.184 -1.956 -18.296 1.00 83.75 91 ASN A N 1
ATOM 714 C CA . ASN A 1 91 ? 13.039 -2.498 -19.034 1.00 83.75 91 ASN A CA 1
ATOM 715 C C . ASN A 1 91 ? 11.682 -1.983 -18.522 1.00 83.75 91 ASN A C 1
ATOM 717 O O . ASN A 1 91 ? 10.670 -2.140 -19.209 1.00 83.75 91 ASN A O 1
ATOM 721 N N . SER A 1 92 ? 11.643 -1.349 -17.349 1.00 88.81 92 SER A N 1
ATOM 722 C CA . SER A 1 92 ? 10.425 -0.754 -16.801 1.00 88.81 92 SER A CA 1
ATOM 723 C C . SER A 1 92 ? 10.075 0.540 -17.536 1.00 88.81 92 SER A C 1
ATOM 725 O O . SER A 1 92 ? 10.837 1.505 -17.546 1.00 88.81 92 SER A O 1
ATOM 727 N N . ASN A 1 93 ? 8.897 0.570 -18.167 1.00 91.50 93 ASN A N 1
ATOM 728 C CA . ASN A 1 93 ? 8.403 1.782 -18.830 1.00 91.50 93 ASN A CA 1
ATOM 729 C C . ASN A 1 93 ? 7.755 2.772 -17.852 1.00 91.50 93 ASN A C 1
ATOM 731 O O . ASN A 1 93 ? 7.682 3.966 -18.132 1.00 91.50 93 ASN A O 1
ATOM 735 N N . TRP A 1 94 ? 7.258 2.263 -16.729 1.00 93.88 94 TRP A N 1
ATOM 736 C CA . TRP A 1 94 ? 6.572 3.035 -15.707 1.00 93.88 94 TRP A CA 1
ATOM 737 C C . TRP A 1 94 ? 7.417 3.048 -14.444 1.00 93.88 94 TRP A C 1
ATOM 739 O O . TRP A 1 94 ? 7.873 1.999 -13.994 1.00 93.88 94 TRP A O 1
ATOM 749 N N . LEU A 1 95 ? 7.604 4.234 -13.880 1.00 93.50 95 LEU A N 1
ATOM 750 C CA . LEU A 1 95 ? 8.237 4.441 -12.588 1.00 93.50 95 LEU A CA 1
ATOM 751 C C . LEU A 1 95 ? 7.233 5.150 -11.685 1.00 93.50 95 LEU A C 1
ATOM 753 O O . LEU A 1 95 ? 6.658 6.165 -12.076 1.00 93.50 95 LEU A O 1
ATOM 757 N N . ILE A 1 96 ? 7.010 4.599 -10.497 1.00 94.44 96 ILE A N 1
ATOM 758 C CA . ILE A 1 96 ? 6.113 5.163 -9.489 1.00 94.44 96 ILE A CA 1
ATOM 759 C C . ILE A 1 96 ? 6.956 5.450 -8.254 1.00 94.44 96 ILE A C 1
ATOM 761 O O . ILE A 1 96 ? 7.644 4.561 -7.757 1.00 94.44 96 ILE A O 1
ATOM 765 N N . THR A 1 97 ? 6.915 6.683 -7.761 1.00 91.94 97 THR A N 1
ATOM 766 C CA . THR A 1 97 ? 7.616 7.073 -6.536 1.00 91.94 97 THR A CA 1
ATOM 767 C C . THR A 1 97 ? 6.668 7.777 -5.585 1.00 91.94 97 THR A C 1
ATOM 769 O O . THR A 1 97 ? 5.903 8.647 -5.985 1.00 91.94 97 THR A O 1
ATOM 772 N N . LEU A 1 98 ? 6.734 7.389 -4.318 1.00 91.50 98 LEU A N 1
ATOM 773 C CA . LEU A 1 98 ? 6.095 8.085 -3.203 1.00 91.50 98 LEU A CA 1
ATOM 774 C C . LEU A 1 98 ? 7.035 9.187 -2.688 1.00 91.50 98 LEU A C 1
ATOM 776 O O . LEU A 1 98 ? 8.107 9.395 -3.265 1.00 91.50 98 LEU A O 1
ATOM 780 N N . GLY A 1 99 ? 6.660 9.862 -1.600 1.00 85.81 99 GLY A N 1
ATOM 781 C CA . GLY A 1 99 ? 7.554 10.773 -0.880 1.00 85.81 99 GLY A CA 1
ATOM 782 C C . GLY A 1 99 ? 8.904 10.125 -0.555 1.00 85.81 99 GLY A C 1
ATOM 783 O O . GLY A 1 99 ? 8.967 8.990 -0.076 1.00 85.81 99 GLY A O 1
ATOM 784 N N . LYS A 1 100 ? 9.992 10.838 -0.855 1.00 80.94 100 LYS A N 1
ATOM 785 C CA . LYS A 1 100 ? 11.378 10.384 -0.671 1.00 80.94 100 LYS A CA 1
ATOM 786 C C . LYS A 1 100 ? 12.195 11.455 0.049 1.00 80.94 100 LYS A C 1
ATOM 788 O O . LYS A 1 100 ? 11.871 12.637 -0.008 1.00 80.94 100 LYS A O 1
ATOM 793 N N . SER A 1 101 ? 13.285 11.039 0.694 1.00 83.56 101 SER A N 1
ATOM 794 C CA . SER A 1 101 ? 14.281 11.974 1.224 1.00 83.56 101 SER A CA 1
ATOM 795 C C . SER A 1 101 ? 14.989 12.729 0.093 1.00 83.56 101 SER A C 1
ATOM 797 O O . SER A 1 101 ? 15.062 12.257 -1.048 1.00 83.56 101 SER A O 1
ATOM 799 N N . SER A 1 102 ? 15.581 13.878 0.423 1.00 85.44 102 SER A N 1
ATOM 800 C CA . SER A 1 102 ? 16.419 14.655 -0.499 1.00 85.44 102 SER A CA 1
ATOM 801 C C . SER A 1 102 ? 17.544 13.818 -1.118 1.00 85.44 102 SER A C 1
ATOM 803 O O . SER A 1 102 ? 17.840 13.951 -2.304 1.00 85.44 102 SER A O 1
ATOM 805 N N . ASP A 1 103 ? 18.139 12.906 -0.348 1.00 84.81 103 ASP A N 1
ATOM 806 C CA . ASP A 1 103 ? 19.231 12.042 -0.808 1.00 84.81 103 ASP A CA 1
ATOM 807 C C . ASP A 1 103 ? 18.778 11.035 -1.869 1.00 84.81 103 ASP A C 1
ATOM 809 O O . ASP A 1 103 ? 19.474 10.810 -2.867 1.00 84.81 103 ASP A O 1
ATOM 813 N N . ALA A 1 104 ? 17.580 10.471 -1.710 1.00 83.94 104 ALA A N 1
ATOM 814 C CA . ALA A 1 104 ? 16.996 9.577 -2.700 1.00 83.94 104 ALA A CA 1
ATOM 815 C C . ALA A 1 104 ? 16.650 10.331 -3.997 1.00 83.94 104 ALA A C 1
ATOM 817 O O . ALA A 1 104 ? 16.939 9.834 -5.086 1.00 83.94 104 ALA A O 1
ATOM 818 N N . ILE A 1 105 ? 16.128 11.561 -3.909 1.00 87.50 105 ILE A N 1
ATOM 819 C CA . ILE A 1 105 ? 15.865 12.412 -5.085 1.00 87.50 105 ILE A CA 1
ATOM 820 C C . ILE A 1 105 ? 17.174 12.752 -5.813 1.00 87.50 105 ILE A C 1
ATOM 822 O O . ILE A 1 105 ? 17.270 12.606 -7.035 1.00 87.50 105 ILE A O 1
ATOM 826 N N . ASN A 1 106 ? 18.217 13.120 -5.067 1.00 86.25 106 ASN A N 1
ATOM 827 C CA . ASN A 1 106 ? 19.551 13.363 -5.615 1.00 86.25 106 ASN A CA 1
ATOM 828 C C . ASN A 1 106 ? 20.119 12.124 -6.317 1.00 86.25 106 ASN A C 1
ATOM 830 O O . ASN A 1 106 ? 20.772 12.242 -7.354 1.00 86.25 106 ASN A O 1
ATOM 834 N N . THR A 1 107 ? 19.852 10.936 -5.780 1.00 84.62 107 THR A N 1
ATOM 835 C CA . THR A 1 107 ? 20.250 9.663 -6.388 1.00 84.62 107 THR A CA 1
ATOM 836 C C . THR A 1 107 ? 19.525 9.431 -7.714 1.00 84.62 107 THR A C 1
ATOM 838 O O . THR A 1 107 ? 20.183 9.144 -8.715 1.00 84.62 107 THR A O 1
ATOM 841 N N . LEU A 1 108 ? 18.203 9.642 -7.766 1.00 86.12 108 LEU A N 1
ATOM 842 C CA . LEU A 1 108 ? 17.420 9.545 -9.007 1.00 86.12 108 LEU A CA 1
ATOM 843 C C . LEU A 1 108 ? 17.959 10.483 -10.097 1.00 86.12 108 LEU A C 1
ATOM 845 O O . LEU A 1 108 ? 18.073 10.076 -11.256 1.00 86.12 108 LEU A O 1
ATOM 849 N N . LYS A 1 109 ? 18.323 11.713 -9.709 1.00 88.19 109 LYS A N 1
ATOM 850 C CA . LYS A 1 109 ? 18.904 12.731 -10.593 1.00 88.19 109 LYS A CA 1
ATOM 851 C C . LYS A 1 109 ? 20.281 12.323 -11.113 1.00 88.19 109 LYS A C 1
ATOM 853 O O . LYS A 1 109 ? 20.485 12.277 -12.322 1.00 88.19 109 LYS A O 1
ATOM 858 N N . LYS A 1 110 ? 21.218 11.994 -10.215 1.00 87.25 110 LYS A N 1
ATOM 859 C CA . LYS A 1 110 ? 22.604 11.623 -10.568 1.00 87.25 110 LYS A CA 1
ATOM 860 C C . LYS A 1 110 ? 22.661 10.434 -11.519 1.00 87.25 110 LYS A C 1
ATOM 862 O O . LYS A 1 110 ? 23.504 10.401 -12.407 1.00 87.25 110 LYS A O 1
ATOM 867 N N . LYS A 1 111 ? 21.762 9.472 -11.332 1.00 83.25 111 LYS A N 1
ATOM 868 C CA . LYS A 1 111 ? 21.732 8.231 -12.110 1.00 83.25 111 LYS A CA 1
ATOM 869 C C . LYS A 1 111 ? 20.877 8.324 -13.370 1.00 83.25 111 LYS A C 1
ATOM 871 O O . LYS A 1 111 ? 20.734 7.336 -14.082 1.00 83.25 111 LYS A O 1
ATOM 876 N N . GLY A 1 112 ? 20.284 9.490 -13.638 1.00 86.00 112 GLY A N 1
ATOM 877 C CA . GLY A 1 112 ? 19.432 9.702 -14.806 1.00 86.00 112 GLY A CA 1
ATOM 878 C C . GLY A 1 112 ? 18.244 8.739 -14.861 1.00 86.00 112 GLY A C 1
ATOM 879 O O . GLY A 1 112 ? 17.802 8.378 -15.949 1.00 86.00 112 GLY A O 1
ATOM 880 N N . ILE A 1 113 ? 17.744 8.285 -13.703 1.00 85.94 113 ILE A N 1
ATOM 881 C CA . ILE A 1 113 ? 16.613 7.344 -13.634 1.00 85.94 113 ILE A CA 1
ATOM 882 C C . ILE A 1 113 ? 15.347 8.032 -14.148 1.00 85.94 113 ILE A C 1
ATOM 884 O O . ILE A 1 113 ? 14.588 7.451 -14.923 1.00 85.94 113 ILE A O 1
ATOM 888 N N . ILE A 1 114 ? 15.160 9.287 -13.741 1.00 89.25 114 ILE A N 1
ATOM 889 C CA . ILE A 1 114 ? 14.157 10.203 -14.276 1.00 89.25 114 ILE A CA 1
ATOM 890 C C . ILE A 1 114 ? 14.922 11.429 -14.792 1.00 89.25 114 ILE A C 1
ATOM 892 O O . ILE A 1 114 ? 15.704 12.000 -14.027 1.00 89.25 114 ILE A O 1
ATOM 896 N N . PRO A 1 115 ? 14.728 11.853 -16.054 1.00 90.81 115 PRO A N 1
ATOM 897 C CA . PRO A 1 115 ? 15.274 13.110 -16.556 1.00 90.81 115 PRO A CA 1
ATOM 898 C C . PRO A 1 115 ? 14.684 14.286 -15.770 1.00 90.81 115 PRO A C 1
ATOM 900 O O . PRO A 1 115 ? 13.516 14.649 -15.952 1.00 90.81 115 PRO A O 1
ATOM 903 N N . MET A 1 116 ? 15.483 14.841 -14.860 1.00 91.56 116 MET A N 1
ATOM 904 C CA . MET A 1 116 ? 15.047 15.892 -13.946 1.00 91.56 116 MET A CA 1
ATOM 905 C C . MET A 1 116 ? 15.077 17.268 -14.609 1.00 91.56 116 MET A C 1
ATOM 907 O O . MET A 1 116 ? 16.050 17.640 -15.262 1.00 91.56 116 MET A O 1
ATOM 911 N N . ASP A 1 117 ? 14.006 18.024 -14.389 1.00 92.88 117 ASP A N 1
ATOM 912 C CA . ASP A 1 117 ? 13.940 19.470 -14.583 1.00 92.88 117 ASP A CA 1
ATOM 913 C C . ASP A 1 117 ? 13.511 20.126 -13.258 1.00 92.88 117 ASP A C 1
ATOM 915 O O . ASP A 1 117 ? 13.164 19.437 -12.292 1.00 92.88 117 ASP A O 1
ATOM 919 N N . ALA A 1 118 ? 13.519 21.460 -13.205 1.00 91.44 118 ALA A N 1
ATOM 920 C CA . ALA A 1 118 ? 13.166 22.200 -11.993 1.00 91.44 118 ALA A CA 1
ATOM 921 C C . ALA A 1 118 ? 11.756 21.860 -11.470 1.00 91.44 118 ALA A C 1
ATOM 923 O O . ALA A 1 118 ? 11.541 21.809 -10.259 1.00 91.44 118 ALA A O 1
ATOM 924 N N . TYR A 1 119 ? 10.805 21.586 -12.370 1.00 92.56 119 TYR A N 1
ATOM 925 C CA . TYR A 1 119 ? 9.442 21.223 -11.995 1.00 92.56 119 TYR A CA 1
ATOM 926 C C . TYR A 1 119 ? 9.390 19.841 -11.336 1.00 92.56 119 TYR A C 1
ATOM 928 O O . TYR A 1 119 ? 8.812 19.703 -10.261 1.00 92.56 119 TYR A O 1
ATOM 936 N N . LYS A 1 120 ? 10.026 18.826 -11.932 1.00 94.31 120 LYS A N 1
ATOM 937 C CA . LYS A 1 120 ? 10.057 17.460 -11.392 1.00 94.31 120 LYS A CA 1
ATOM 938 C C . LYS A 1 120 ? 10.805 17.394 -10.065 1.00 94.31 120 LYS A C 1
ATOM 940 O O . LYS A 1 120 ? 10.359 16.692 -9.164 1.00 94.31 120 LYS A O 1
ATOM 945 N N . GLU A 1 121 ? 11.900 18.137 -9.916 1.00 92.44 121 GLU A N 1
ATOM 946 C CA . GLU A 1 121 ? 12.646 18.204 -8.651 1.00 92.44 121 GLU A CA 1
ATOM 947 C C . GLU A 1 121 ? 11.792 18.790 -7.526 1.00 92.44 121 GLU A C 1
ATOM 949 O O . GLU A 1 121 ? 11.712 18.206 -6.442 1.00 92.44 121 GLU A O 1
ATOM 954 N N . MET A 1 122 ? 11.100 19.899 -7.800 1.00 92.00 122 MET A N 1
ATOM 955 C CA . MET A 1 122 ? 10.178 20.510 -6.847 1.00 92.00 122 MET A CA 1
ATOM 956 C C . MET A 1 122 ? 9.014 19.568 -6.518 1.00 92.00 122 MET A C 1
ATOM 958 O O . MET A 1 122 ? 8.725 19.349 -5.346 1.00 92.00 122 MET A O 1
ATOM 962 N N . ALA A 1 123 ? 8.399 18.965 -7.538 1.00 94.00 123 ALA A N 1
ATOM 963 C CA . ALA A 1 123 ? 7.267 18.059 -7.384 1.00 94.00 123 ALA A CA 1
ATOM 964 C C . ALA A 1 123 ? 7.612 16.820 -6.548 1.00 94.00 123 ALA A C 1
ATOM 966 O O . ALA A 1 123 ? 6.852 16.451 -5.659 1.00 94.00 123 ALA A O 1
ATOM 967 N N . LEU A 1 124 ? 8.763 16.187 -6.803 1.00 93.00 124 LEU A N 1
ATOM 968 C CA . LEU A 1 124 ? 9.225 15.033 -6.027 1.00 93.00 124 LEU A CA 1
ATOM 969 C C . LEU A 1 124 ? 9.553 15.405 -4.581 1.00 93.00 124 LEU A C 1
ATOM 971 O O . LEU A 1 124 ? 9.270 14.624 -3.677 1.00 93.00 124 LEU A O 1
ATOM 975 N N . SER A 1 125 ? 10.116 16.596 -4.366 1.00 91.94 125 SER A N 1
ATOM 976 C CA . SER A 1 125 ? 10.453 17.095 -3.028 1.00 91.94 125 SER A CA 1
ATOM 977 C C . SER A 1 125 ? 9.218 17.486 -2.213 1.00 91.94 125 SER A C 1
ATOM 979 O O . SER A 1 125 ? 9.284 17.490 -0.987 1.00 91.94 125 SER A O 1
ATOM 981 N N . SER A 1 126 ? 8.098 17.812 -2.869 1.00 93.19 126 SER A N 1
ATOM 982 C CA . SER A 1 126 ? 6.838 18.154 -2.199 1.00 93.19 126 SER A CA 1
ATOM 983 C C . SER A 1 126 ? 5.951 16.951 -1.883 1.00 93.19 126 SER A C 1
ATOM 985 O O . SER A 1 126 ? 4.982 17.114 -1.145 1.00 93.19 126 SER A O 1
ATOM 987 N N . LEU A 1 127 ? 6.245 15.768 -2.440 1.00 94.12 127 LEU A N 1
ATOM 988 C CA . LEU A 1 127 ? 5.446 14.568 -2.197 1.00 94.12 127 LEU A CA 1
ATOM 989 C C . LEU A 1 127 ? 5.438 14.240 -0.706 1.00 94.12 127 LEU A C 1
ATOM 991 O O . LEU A 1 127 ? 6.476 13.934 -0.115 1.00 94.12 127 LEU A O 1
ATOM 995 N N . HIS A 1 128 ? 4.250 14.238 -0.116 1.00 91.56 128 HIS A N 1
ATOM 996 C CA . HIS A 1 128 ? 4.075 13.905 1.287 1.00 91.56 128 HIS A CA 1
ATOM 997 C C . HIS A 1 128 ? 2.940 12.903 1.496 1.00 91.56 128 HIS A C 1
ATOM 999 O O . HIS A 1 128 ? 2.064 12.694 0.656 1.00 91.56 128 HIS A O 1
ATOM 1005 N N . MET A 1 129 ? 2.983 12.240 2.647 1.00 88.94 129 MET A N 1
ATOM 1006 C CA . MET A 1 129 ? 1.928 11.346 3.097 1.00 88.94 129 MET A CA 1
ATOM 1007 C C . MET A 1 129 ? 1.215 11.992 4.276 1.00 88.94 129 MET A C 1
ATOM 1009 O O . MET A 1 129 ? 1.846 12.344 5.272 1.00 88.94 129 MET A O 1
ATOM 1013 N N . GLU A 1 130 ? -0.109 12.076 4.198 1.00 85.75 130 GLU A N 1
ATOM 1014 C CA . GLU A 1 130 ? -0.937 12.480 5.324 1.00 85.75 130 GLU A CA 1
ATOM 1015 C C . GLU A 1 130 ? -1.613 11.243 5.928 1.00 85.75 130 GLU A C 1
ATOM 1017 O O . GLU A 1 130 ? -2.535 10.651 5.356 1.00 85.75 130 GLU A O 1
ATOM 1022 N N . GLY A 1 131 ? -1.125 10.830 7.102 1.00 78.94 131 GLY A N 1
ATOM 1023 C CA . GLY A 1 131 ? -1.473 9.565 7.750 1.00 78.94 131 GLY A CA 1
ATOM 1024 C C . GLY A 1 131 ? -2.981 9.320 7.886 1.00 78.94 131 GLY A C 1
ATOM 1025 O O . GLY A 1 131 ? -3.668 9.910 8.724 1.00 78.94 131 GLY A O 1
ATOM 1026 N N . GLY A 1 132 ? -3.489 8.358 7.113 1.00 72.44 132 GLY A N 1
ATOM 1027 C CA . GLY A 1 132 ? -4.900 7.971 7.107 1.00 72.44 132 GLY A CA 1
ATOM 1028 C C . GLY A 1 132 ? -5.822 8.881 6.290 1.00 72.44 132 GLY A C 1
ATOM 1029 O O . GLY A 1 132 ? -7.034 8.748 6.448 1.00 72.44 132 GLY A O 1
ATOM 1030 N N . LYS A 1 133 ? -5.280 9.778 5.454 1.00 82.00 133 LYS A N 1
ATOM 1031 C CA . LYS A 1 133 ? -6.043 10.549 4.459 1.00 82.00 133 LYS A CA 1
ATOM 1032 C C . LYS A 1 133 ? -5.618 10.214 3.030 1.00 82.00 133 LYS A C 1
ATOM 1034 O O . LYS A 1 133 ? -6.442 9.749 2.249 1.00 82.00 133 LYS A O 1
ATOM 1039 N N . TYR A 1 134 ? -4.356 10.451 2.683 1.00 89.25 134 TYR A N 1
ATOM 1040 C CA . TYR A 1 134 ? -3.822 10.173 1.350 1.00 89.25 134 TYR A CA 1
ATOM 1041 C C . TYR A 1 134 ? -2.303 10.032 1.371 1.00 89.25 134 TYR A C 1
ATOM 1043 O O . TYR A 1 134 ? -1.632 10.457 2.311 1.00 89.25 134 TYR A O 1
ATOM 1051 N N . SER A 1 135 ? -1.773 9.452 0.300 1.00 91.81 135 SER A N 1
ATOM 1052 C CA . SER A 1 135 ? -0.350 9.488 -0.015 1.00 91.81 135 SER A CA 1
ATOM 1053 C C . SER A 1 135 ? -0.152 10.106 -1.390 1.00 91.81 135 SER A C 1
ATOM 1055 O O . SER A 1 135 ? -0.873 9.763 -2.328 1.00 91.81 135 SER A O 1
ATOM 1057 N N . GLU A 1 136 ? 0.785 11.036 -1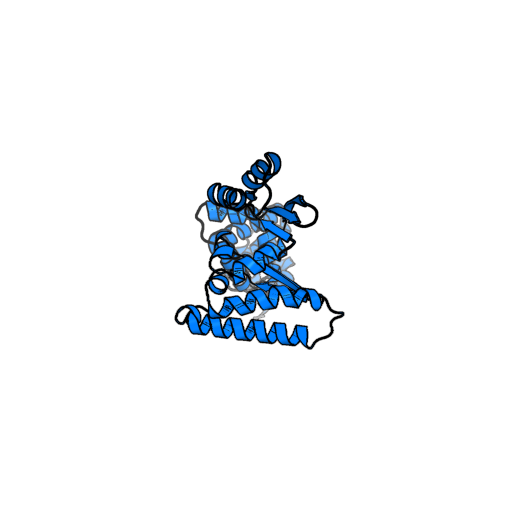.517 1.00 95.19 136 GLU A N 1
ATOM 1058 C CA . GLU A 1 136 ? 1.144 11.604 -2.811 1.00 95.19 136 GLU A CA 1
ATOM 1059 C C . GLU A 1 136 ? 2.185 10.741 -3.515 1.00 95.19 136 GLU A C 1
ATOM 1061 O O . GLU A 1 136 ? 3.128 10.229 -2.906 1.00 95.19 136 GLU A O 1
ATOM 1066 N N . LEU A 1 137 ? 2.011 10.593 -4.824 1.00 95.56 137 LEU A N 1
ATOM 1067 C CA . LEU A 1 137 ? 2.919 9.846 -5.675 1.00 95.56 137 LEU A CA 1
ATOM 1068 C C . LEU A 1 137 ? 3.147 10.563 -6.996 1.00 95.56 137 LEU A C 1
ATOM 1070 O O . LEU A 1 137 ? 2.263 11.243 -7.516 1.00 95.56 137 LEU A O 1
ATOM 1074 N N . ALA A 1 138 ? 4.327 10.350 -7.563 1.00 95.88 138 ALA A N 1
ATOM 1075 C CA . ALA A 1 138 ? 4.624 10.698 -8.935 1.00 95.88 138 ALA A CA 1
ATOM 1076 C C . ALA A 1 138 ? 4.667 9.440 -9.809 1.00 95.88 138 ALA A C 1
ATOM 1078 O O . ALA A 1 138 ? 5.271 8.432 -9.437 1.00 95.88 138 ALA A O 1
ATOM 1079 N N . ILE A 1 139 ? 4.046 9.517 -10.986 1.00 96.31 139 ILE A N 1
ATOM 1080 C CA . ILE A 1 139 ? 4.124 8.507 -12.043 1.00 96.31 139 ILE A CA 1
ATOM 1081 C C . ILE A 1 139 ? 4.896 9.101 -13.209 1.00 96.31 139 ILE A C 1
ATOM 1083 O O . ILE A 1 139 ? 4.508 10.129 -13.763 1.00 96.31 139 ILE A O 1
ATOM 1087 N N . TYR A 1 140 ? 5.955 8.418 -13.617 1.00 95.56 140 TYR A N 1
ATOM 1088 C CA . TYR A 1 140 ? 6.751 8.765 -14.780 1.00 95.56 140 TYR A CA 1
ATOM 1089 C C . TYR A 1 140 ? 6.672 7.660 -15.834 1.00 95.56 140 TYR A C 1
ATOM 1091 O O . TYR A 1 140 ? 6.873 6.480 -15.537 1.00 95.56 140 TYR A O 1
ATOM 1099 N N . ASN A 1 141 ? 6.385 8.048 -17.076 1.00 96.25 141 ASN A N 1
ATOM 1100 C CA . ASN A 1 141 ? 6.437 7.171 -18.237 1.00 96.25 141 ASN A CA 1
ATOM 1101 C C . ASN A 1 141 ? 7.701 7.464 -19.048 1.00 96.25 141 ASN A C 1
ATOM 1103 O O . ASN A 1 141 ? 7.841 8.539 -19.630 1.00 96.25 141 ASN A O 1
ATOM 1107 N N . LYS A 1 142 ? 8.603 6.486 -19.128 1.00 91.94 142 LYS A N 1
ATOM 1108 C CA . LYS A 1 142 ? 9.889 6.629 -19.816 1.00 91.94 142 LYS A CA 1
ATOM 1109 C C . LYS A 1 142 ? 9.735 6.843 -21.323 1.00 91.94 142 LYS A C 1
ATOM 1111 O O . LYS A 1 142 ? 10.483 7.625 -21.896 1.00 91.94 142 LYS A O 1
ATOM 1116 N N . SER A 1 143 ? 8.777 6.171 -21.965 1.00 91.56 143 SER A N 1
ATOM 1117 C CA . SER A 1 143 ? 8.598 6.247 -23.424 1.00 91.56 143 SER A CA 1
ATOM 1118 C C . SER A 1 143 ? 8.024 7.582 -23.890 1.00 91.56 143 SER A C 1
ATOM 1120 O O . SER A 1 143 ? 8.466 8.106 -24.906 1.00 91.56 143 SER A O 1
ATOM 1122 N N . SER A 1 144 ? 7.034 8.127 -23.180 1.00 95.00 144 SER A N 1
ATOM 1123 C CA . SER A 1 144 ? 6.409 9.402 -23.557 1.00 95.00 144 SER A CA 1
ATOM 1124 C C . SER A 1 144 ? 7.040 10.616 -22.879 1.00 95.00 144 SER A C 1
ATOM 1126 O O . SER A 1 144 ? 6.754 11.745 -23.266 1.00 95.00 144 SER A O 1
ATOM 1128 N N . GLY A 1 145 ? 7.849 10.407 -21.838 1.00 92.44 145 GLY A N 1
ATOM 1129 C CA . GLY A 1 145 ? 8.338 11.476 -20.970 1.00 92.44 145 GLY A CA 1
ATOM 1130 C C . GLY A 1 145 ? 7.263 12.063 -20.048 1.00 92.44 145 GLY A C 1
ATOM 1131 O O . GLY A 1 145 ? 7.550 13.015 -19.322 1.00 92.44 145 GLY A O 1
ATOM 1132 N N . ALA A 1 146 ? 6.041 11.515 -20.058 1.00 95.31 146 ALA A N 1
ATOM 1133 C CA . ALA A 1 146 ? 4.938 12.019 -19.252 1.00 95.31 146 ALA A CA 1
ATOM 1134 C C . ALA A 1 146 ? 5.228 11.865 -17.754 1.00 95.31 146 ALA A C 1
ATOM 1136 O O . ALA A 1 146 ? 5.735 10.833 -17.309 1.00 95.31 146 ALA A O 1
ATOM 1137 N N . PHE A 1 147 ? 4.878 12.892 -16.985 1.00 96.38 147 PHE A N 1
ATOM 1138 C CA . PHE A 1 147 ? 5.080 12.956 -15.544 1.00 96.38 147 PHE A CA 1
ATOM 1139 C C . PHE A 1 147 ? 3.800 13.465 -14.883 1.00 96.38 147 PHE A C 1
ATOM 1141 O O . PHE A 1 147 ? 3.296 14.527 -15.246 1.00 96.38 147 PHE A O 1
ATOM 1148 N N . PHE A 1 148 ? 3.277 12.704 -13.928 1.00 96.06 148 PHE A N 1
ATOM 1149 C CA . PHE A 1 148 ? 2.026 12.997 -13.236 1.00 96.06 148 PHE A CA 1
ATOM 1150 C C . PHE A 1 148 ? 2.260 12.993 -11.735 1.00 96.06 148 PHE A C 1
ATOM 1152 O O . PHE A 1 148 ? 2.907 12.081 -11.233 1.00 96.06 148 PHE A O 1
ATOM 1159 N N . VAL A 1 149 ? 1.684 13.959 -11.025 1.00 96.25 149 VAL A N 1
ATOM 1160 C CA . VAL A 1 149 ? 1.600 13.958 -9.560 1.00 96.25 149 VAL A CA 1
ATOM 1161 C C . VAL A 1 149 ? 0.157 13.667 -9.181 1.00 96.25 149 VAL A C 1
ATOM 1163 O O . VAL A 1 149 ? -0.757 14.315 -9.688 1.00 96.25 149 VAL A O 1
ATOM 1166 N N . LEU A 1 150 ? -0.050 12.667 -8.331 1.00 95.88 150 LEU A N 1
ATOM 1167 C CA . LEU A 1 150 ? -1.364 12.143 -7.979 1.00 95.88 150 LEU A CA 1
ATOM 1168 C C . LEU A 1 150 ? -1.479 11.939 -6.468 1.00 95.88 150 LEU A C 1
ATOM 1170 O O . LEU A 1 150 ? -0.490 11.698 -5.779 1.00 95.88 150 LEU A O 1
ATOM 1174 N N . GLN A 1 151 ? -2.715 11.967 -5.973 1.00 94.62 151 GLN A N 1
ATOM 1175 C CA . GLN A 1 151 ? -3.052 11.567 -4.609 1.00 94.62 151 GLN A CA 1
ATOM 1176 C C . GLN A 1 151 ? -3.698 10.184 -4.620 1.00 94.62 151 GLN A C 1
ATOM 1178 O O . GLN A 1 151 ? -4.771 9.993 -5.194 1.00 94.62 151 GLN A O 1
ATOM 1183 N N . LEU A 1 152 ? -3.073 9.231 -3.935 1.00 92.31 152 LEU A N 1
ATOM 1184 C CA . LEU A 1 152 ? -3.659 7.938 -3.623 1.00 92.31 152 LEU A CA 1
ATOM 1185 C C . LEU A 1 152 ? -4.515 8.069 -2.361 1.00 92.31 152 LEU A C 1
ATOM 1187 O O . LEU A 1 152 ? -3.997 8.201 -1.250 1.00 92.31 152 LEU A O 1
ATOM 1191 N N . LYS A 1 153 ? -5.835 8.034 -2.549 1.00 91.81 153 LYS A N 1
ATOM 1192 C CA . LYS A 1 153 ? -6.840 8.025 -1.480 1.00 91.81 153 LYS A CA 1
ATOM 1193 C C . LYS A 1 153 ? -7.461 6.641 -1.408 1.00 91.81 153 LYS A C 1
ATOM 1195 O O . LYS A 1 153 ? -8.078 6.195 -2.372 1.00 91.81 153 LYS A O 1
ATOM 1200 N N . LEU A 1 154 ? -7.282 5.975 -0.274 1.00 87.38 154 LEU A N 1
ATOM 1201 C CA . LEU A 1 154 ? -7.976 4.728 0.009 1.00 87.38 154 LEU A CA 1
ATOM 1202 C C . LEU A 1 154 ? -9.341 5.040 0.611 1.00 87.38 154 LEU A C 1
ATOM 1204 O O . LEU A 1 154 ? -9.490 5.963 1.413 1.00 87.38 154 LEU A O 1
ATOM 1208 N N . GLU A 1 155 ? -10.330 4.249 0.220 1.00 90.00 155 GLU A N 1
ATOM 1209 C CA . GLU A 1 155 ? -11.635 4.260 0.863 1.00 90.00 155 GLU A CA 1
ATOM 1210 C C . GLU A 1 155 ? -11.464 3.843 2.349 1.00 90.00 155 GLU A C 1
ATOM 1212 O O . GLU A 1 155 ? -10.627 2.980 2.645 1.00 90.00 155 GLU A O 1
ATOM 1217 N N . PRO A 1 156 ? -12.159 4.493 3.307 1.00 88.69 156 PRO A N 1
ATOM 1218 C CA . PRO A 1 156 ? -11.918 4.301 4.739 1.00 88.69 156 PRO A CA 1
ATOM 1219 C C . PRO A 1 156 ? -11.971 2.852 5.229 1.00 88.69 156 PRO A C 1
ATOM 1221 O O . PRO A 1 156 ? -11.140 2.480 6.060 1.00 88.69 156 PRO A O 1
ATOM 1224 N N . PHE A 1 157 ? -12.905 2.044 4.725 1.00 90.25 157 PHE A N 1
ATOM 1225 C CA . PHE A 1 157 ? -13.027 0.628 5.063 1.00 90.25 157 PHE A CA 1
ATOM 1226 C C . PHE A 1 157 ? -11.811 -0.160 4.600 1.00 90.25 157 PHE A C 1
ATOM 1228 O O . PHE A 1 157 ? -11.170 -0.832 5.406 1.00 90.25 157 PHE A O 1
ATOM 1235 N N . THR A 1 158 ? -11.424 0.004 3.338 1.00 88.69 158 THR A N 1
ATOM 1236 C CA . THR A 1 158 ? -10.223 -0.621 2.773 1.00 88.69 158 THR A CA 1
ATOM 1237 C C . THR A 1 158 ? -8.974 -0.223 3.559 1.00 88.69 158 THR A C 1
ATOM 1239 O O . THR A 1 158 ? -8.178 -1.080 3.931 1.00 88.69 158 THR A O 1
ATOM 1242 N N . ALA A 1 159 ? -8.832 1.067 3.880 1.00 87.50 159 ALA A N 1
ATOM 1243 C CA . ALA A 1 159 ? -7.696 1.583 4.636 1.00 87.50 159 ALA A CA 1
ATOM 1244 C C . ALA A 1 159 ? -7.596 0.988 6.051 1.00 87.50 159 ALA A C 1
ATOM 1246 O O . ALA A 1 159 ? -6.489 0.762 6.534 1.00 87.50 159 ALA A O 1
ATOM 1247 N N . MET A 1 160 ? -8.730 0.754 6.720 1.00 88.00 160 MET A N 1
ATOM 1248 C CA . MET A 1 160 ? -8.762 0.110 8.038 1.00 88.00 160 MET A CA 1
ATOM 1249 C C . MET A 1 160 ? -8.506 -1.392 7.946 1.00 88.00 160 MET A C 1
ATOM 1251 O O . MET A 1 160 ? -7.755 -1.927 8.756 1.00 88.00 160 MET A O 1
ATOM 1255 N N . LEU A 1 161 ? -9.087 -2.063 6.949 1.00 87.81 161 LEU A N 1
ATOM 1256 C CA . LEU A 1 161 ? -8.920 -3.498 6.732 1.00 87.81 161 LEU A CA 1
ATOM 1257 C C . LEU A 1 161 ? -7.453 -3.875 6.483 1.00 87.81 161 LEU A C 1
ATOM 1259 O O . LEU A 1 161 ? -7.000 -4.919 6.945 1.00 87.81 161 LEU A O 1
ATOM 1263 N N . THR A 1 162 ? -6.710 -3.027 5.770 1.00 84.12 162 THR A N 1
ATOM 1264 C CA . THR A 1 162 ? -5.289 -3.244 5.457 1.00 84.12 162 THR A CA 1
ATOM 1265 C C . THR A 1 162 ? -4.341 -2.517 6.412 1.00 84.12 162 THR A C 1
ATOM 1267 O O . THR A 1 162 ? -3.152 -2.398 6.112 1.00 84.12 162 THR A O 1
ATOM 1270 N N . SER A 1 163 ? -4.837 -1.965 7.522 1.00 85.56 163 SER A N 1
ATOM 1271 C CA . SER A 1 163 ? -3.993 -1.208 8.445 1.00 85.56 163 SER A CA 1
ATOM 1272 C C . SER A 1 163 ? -3.041 -2.119 9.216 1.00 85.56 163 SER A C 1
ATOM 1274 O O . SER A 1 163 ? -3.424 -3.172 9.722 1.00 85.56 163 SER A O 1
ATOM 1276 N N . THR A 1 164 ? -1.792 -1.678 9.349 1.00 83.56 164 THR A N 1
ATOM 1277 C CA . THR A 1 164 ? -0.747 -2.345 10.138 1.00 83.56 164 THR A CA 1
ATOM 1278 C C . THR A 1 164 ? -0.506 -1.676 11.489 1.00 83.56 164 THR A C 1
ATOM 1280 O O . THR A 1 164 ? 0.405 -2.071 12.218 1.00 83.56 164 THR A O 1
ATOM 1283 N N . LYS A 1 165 ? -1.284 -0.646 11.847 1.00 88.38 165 LYS A N 1
ATOM 1284 C CA . LYS A 1 165 ? -1.087 0.049 13.121 1.00 88.38 165 LYS A CA 1
ATOM 1285 C C . LYS A 1 165 ? -1.608 -0.783 14.285 1.00 88.38 165 LYS A C 1
ATOM 1287 O O . LYS A 1 165 ? -2.727 -1.294 14.244 1.00 88.38 165 LYS A O 1
ATOM 1292 N N . ALA A 1 166 ? -0.795 -0.878 15.334 1.00 89.38 166 ALA A N 1
ATOM 1293 C CA . ALA A 1 166 ? -1.088 -1.705 16.498 1.00 89.38 166 ALA A CA 1
ATOM 1294 C C . ALA A 1 166 ? -2.377 -1.281 17.223 1.00 89.38 166 ALA A C 1
ATOM 1296 O O . ALA A 1 166 ? -3.170 -2.140 17.593 1.00 89.38 166 ALA A O 1
ATOM 1297 N N . ASP A 1 167 ? -2.612 0.025 17.367 1.00 92.75 167 ASP A N 1
ATOM 1298 C CA . ASP A 1 167 ? -3.797 0.588 18.024 1.00 92.75 167 ASP A CA 1
ATOM 1299 C C . ASP A 1 167 ? -5.091 0.281 17.258 1.00 92.75 167 ASP A C 1
ATOM 1301 O O . ASP A 1 167 ? -6.081 -0.145 17.850 1.00 92.75 167 ASP A O 1
ATOM 1305 N N . GLU A 1 168 ? -5.080 0.452 15.933 1.00 91.31 168 GLU A N 1
ATOM 1306 C CA . GLU A 1 168 ? -6.219 0.145 15.064 1.00 91.31 168 GLU A CA 1
ATOM 1307 C C . GLU A 1 168 ? -6.506 -1.372 15.046 1.00 91.31 168 GLU A C 1
ATOM 1309 O O . GLU A 1 168 ? -7.664 -1.781 15.161 1.00 91.31 168 GLU A O 1
ATOM 1314 N N . PHE A 1 169 ? -5.468 -2.215 14.979 1.00 91.81 169 PHE A N 1
ATOM 1315 C CA . PHE A 1 169 ? -5.611 -3.675 15.027 1.00 91.81 169 PHE A CA 1
ATOM 1316 C C . PHE A 1 169 ? -6.171 -4.166 16.369 1.00 91.81 169 PHE A C 1
ATOM 1318 O O . PHE A 1 169 ? -7.110 -4.968 16.403 1.00 91.81 169 PHE A O 1
ATOM 1325 N N . GLU A 1 170 ? -5.617 -3.679 17.482 1.00 94.38 170 GLU A N 1
ATOM 1326 C CA . GLU A 1 170 ? -6.085 -4.024 18.824 1.00 94.38 170 GLU A CA 1
ATOM 1327 C C . GLU A 1 170 ? -7.534 -3.570 19.032 1.00 94.38 170 GLU A C 1
ATOM 1329 O O . GLU A 1 170 ? -8.334 -4.321 19.589 1.00 94.38 170 GLU A O 1
ATOM 1334 N N . ALA A 1 171 ? -7.907 -2.393 18.520 1.00 93.81 171 ALA A N 1
ATOM 1335 C CA . ALA A 1 171 ? -9.264 -1.873 18.642 1.00 93.81 171 ALA A CA 1
ATOM 1336 C C . ALA A 1 171 ? -10.292 -2.761 17.936 1.00 93.81 171 ALA A C 1
ATOM 1338 O O . ALA A 1 171 ? -11.318 -3.100 18.527 1.00 93.81 171 ALA A O 1
ATOM 1339 N N . VAL A 1 172 ? -10.001 -3.199 16.706 1.00 93.69 172 VAL A N 1
ATOM 1340 C CA . VAL A 1 172 ? -10.867 -4.146 15.986 1.00 93.69 172 VAL A CA 1
ATOM 1341 C C . VAL A 1 172 ? -10.994 -5.450 16.771 1.00 93.69 172 VAL A C 1
ATOM 1343 O O . VAL A 1 172 ? -12.102 -5.951 16.950 1.00 93.69 172 VAL A O 1
ATOM 1346 N N . LYS A 1 173 ? -9.886 -5.984 17.302 1.00 94.19 173 LYS A N 1
ATOM 1347 C CA . LYS A 1 173 ? -9.919 -7.209 18.115 1.00 94.19 173 LYS A CA 1
ATOM 1348 C C . LYS A 1 173 ? -10.729 -7.051 19.393 1.00 94.19 173 LYS A C 1
ATOM 1350 O O . LYS A 1 173 ? -11.418 -7.990 19.782 1.00 94.19 173 LYS A O 1
ATOM 1355 N N . GLU A 1 174 ? -10.656 -5.900 20.044 1.00 93.62 174 GLU A N 1
ATOM 1356 C CA . GLU A 1 174 ? -11.424 -5.642 21.255 1.00 93.62 174 GLU A CA 1
ATOM 1357 C C . GLU A 1 174 ? -12.924 -5.517 20.966 1.00 93.62 174 GLU A C 1
ATOM 1359 O O . GLU A 1 174 ? -13.728 -6.127 21.666 1.00 93.62 174 GLU A O 1
ATOM 1364 N N . LEU A 1 175 ? -13.309 -4.823 19.893 1.00 91.69 175 LEU A N 1
ATOM 1365 C CA . LEU A 1 175 ? -14.705 -4.745 19.449 1.00 91.69 175 LEU A CA 1
ATOM 1366 C C . LEU A 1 175 ? -15.261 -6.128 19.076 1.00 91.69 175 LEU A C 1
ATOM 1368 O O . LEU A 1 175 ? -16.393 -6.451 19.430 1.00 91.69 175 LEU A O 1
ATOM 1372 N N . GLN A 1 176 ? -14.446 -6.984 18.448 1.00 92.88 176 GLN A N 1
ATOM 1373 C CA . GLN A 1 176 ? -14.837 -8.368 18.169 1.00 92.88 176 GLN A CA 1
ATOM 1374 C C . GLN A 1 176 ? -15.093 -9.181 19.446 1.00 92.88 176 GLN A C 1
ATOM 1376 O O . GLN A 1 176 ? -16.034 -9.970 19.496 1.00 92.88 176 GLN A O 1
ATOM 1381 N N . LYS A 1 177 ? -14.304 -8.972 20.510 1.00 91.88 177 LYS A N 1
ATOM 1382 C CA . LYS A 1 177 ? -14.556 -9.614 21.816 1.00 91.88 177 LYS A CA 1
ATOM 1383 C C . LYS A 1 177 ? -15.845 -9.128 22.474 1.00 91.88 177 LYS A C 1
ATOM 1385 O O . LYS A 1 177 ? -16.443 -9.876 23.238 1.00 91.88 177 LYS A O 1
ATOM 1390 N N . GLN A 1 178 ? -16.270 -7.903 22.177 1.00 87.06 178 GLN A N 1
ATOM 1391 C CA . GLN A 1 178 ? -17.547 -7.347 22.635 1.00 87.06 178 GLN A CA 1
ATOM 1392 C C . GLN A 1 178 ? -18.746 -7.850 21.810 1.00 87.06 178 GLN A C 1
ATOM 1394 O O . GLN A 1 178 ? -19.876 -7.453 22.077 1.00 87.06 178 GLN A O 1
ATOM 1399 N N . GLY A 1 179 ? -18.515 -8.744 20.842 1.00 89.94 179 GLY A N 1
ATOM 1400 C CA . GLY A 1 179 ? -19.557 -9.432 20.082 1.00 89.94 179 GLY A CA 1
ATOM 1401 C C . GLY A 1 179 ? -19.794 -8.890 18.674 1.00 89.94 179 GLY A C 1
ATOM 1402 O O . GLY A 1 179 ? -20.627 -9.451 17.968 1.00 89.94 179 GLY A O 1
ATOM 1403 N N . LEU A 1 180 ? -19.072 -7.849 18.240 1.00 91.31 180 LEU A N 1
ATOM 1404 C CA . LEU A 1 180 ? -19.192 -7.334 16.873 1.00 91.31 180 LEU A CA 1
ATOM 1405 C C . LEU A 1 180 ? -18.508 -8.280 15.881 1.00 91.31 180 LEU A C 1
ATOM 1407 O O . LEU A 1 180 ? -17.432 -8.827 16.141 1.00 91.31 180 LEU A O 1
ATOM 1411 N N . ASN A 1 181 ? -19.085 -8.430 14.693 1.00 93.44 181 ASN A N 1
ATOM 1412 C CA . ASN A 1 181 ? -18.368 -9.081 13.603 1.00 93.44 181 ASN A CA 1
ATOM 1413 C C . ASN A 1 181 ? -17.274 -8.150 13.028 1.00 93.44 181 ASN A C 1
ATOM 1415 O O . ASN A 1 181 ? -17.171 -6.976 13.382 1.00 93.44 181 ASN A O 1
ATOM 1419 N N . LEU A 1 182 ? -16.407 -8.676 12.153 1.00 90.56 182 LEU A N 1
ATOM 1420 C CA . LEU A 1 182 ? -15.281 -7.905 11.601 1.00 90.56 182 LEU A CA 1
ATOM 1421 C C . LEU A 1 182 ? -15.734 -6.626 10.879 1.00 90.56 182 LEU A C 1
ATOM 1423 O O . LEU A 1 182 ? -15.107 -5.582 11.041 1.00 90.56 182 LEU A O 1
ATOM 1427 N N . VAL A 1 183 ? -16.800 -6.718 10.082 1.00 92.69 183 VAL A N 1
ATOM 1428 C CA . VAL A 1 183 ? -17.310 -5.598 9.285 1.00 92.69 183 VAL A CA 1
ATOM 1429 C C . VAL A 1 183 ? -17.852 -4.518 10.215 1.00 92.69 183 VAL A C 1
ATOM 1431 O O . VAL A 1 183 ? -17.421 -3.373 10.126 1.00 92.69 183 VAL A O 1
ATOM 1434 N N . GLU A 1 184 ? -18.691 -4.904 11.177 1.00 92.81 184 GLU A N 1
ATOM 1435 C CA . GLU A 1 184 ? -19.256 -3.998 12.183 1.00 92.81 184 GLU A CA 1
ATOM 1436 C C . GLU A 1 184 ? -18.167 -3.316 13.019 1.00 92.81 184 GLU A C 1
ATOM 1438 O O . GLU A 1 184 ? -18.236 -2.115 13.271 1.00 92.81 184 GLU A O 1
ATOM 1443 N N . ALA A 1 185 ? -17.136 -4.059 13.433 1.00 92.75 185 ALA A N 1
ATOM 1444 C CA . ALA A 1 185 ? -16.024 -3.513 14.205 1.00 92.75 185 ALA A CA 1
ATOM 1445 C C . ALA A 1 185 ? -15.238 -2.458 13.407 1.00 92.75 185 ALA A C 1
ATOM 1447 O O . ALA A 1 185 ? -14.891 -1.401 13.941 1.00 92.75 185 ALA A O 1
ATOM 1448 N N . ILE A 1 186 ? -14.979 -2.724 12.123 1.00 93.12 186 ILE A N 1
ATOM 1449 C CA . ILE A 1 186 ? -14.308 -1.777 11.228 1.00 93.12 186 ILE A CA 1
ATOM 1450 C C . ILE A 1 186 ? -15.180 -0.535 11.013 1.00 93.12 186 ILE A C 1
ATOM 1452 O O . ILE A 1 186 ? -14.695 0.583 11.189 1.00 93.12 186 ILE A O 1
ATOM 1456 N N . GLU A 1 187 ? -16.459 -0.707 10.679 1.00 93.75 187 GLU A N 1
ATOM 1457 C CA . GLU A 1 187 ? -17.400 0.400 10.472 1.00 93.75 187 GLU A CA 1
ATOM 1458 C C . GLU A 1 187 ? -17.541 1.268 11.724 1.00 93.75 187 GLU A C 1
ATOM 1460 O O . GLU A 1 187 ? -17.485 2.500 11.647 1.00 93.75 187 GLU A O 1
ATOM 1465 N N . TRP A 1 188 ? -17.647 0.642 12.898 1.00 93.38 188 TRP A N 1
ATOM 1466 C CA . TRP A 1 188 ? -17.683 1.352 14.168 1.00 93.38 188 TRP A CA 1
ATOM 1467 C C . TRP A 1 188 ? -16.425 2.201 14.352 1.00 93.38 188 TRP A C 1
ATOM 1469 O O . TRP A 1 188 ? -16.522 3.392 14.658 1.00 93.38 188 TRP A O 1
ATOM 1479 N N . LEU A 1 189 ? -15.242 1.631 14.118 1.00 92.69 189 LEU A N 1
ATOM 1480 C CA . LEU A 1 189 ? -13.979 2.338 14.309 1.00 92.69 189 LEU A CA 1
ATOM 1481 C C . LEU A 1 189 ? -13.783 3.471 13.292 1.00 92.69 189 LEU A C 1
ATOM 1483 O O . LEU A 1 189 ? -13.220 4.507 13.640 1.00 92.69 189 LEU A O 1
ATOM 1487 N N . ILE A 1 190 ? -14.293 3.329 12.066 1.00 92.12 190 ILE A N 1
ATOM 1488 C CA . ILE A 1 190 ? -14.311 4.398 11.054 1.00 92.12 190 ILE A CA 1
ATOM 1489 C C . ILE A 1 190 ? -15.185 5.561 11.515 1.00 92.12 190 ILE A C 1
ATOM 1491 O O . ILE A 1 190 ? -14.725 6.706 11.520 1.00 92.12 190 ILE A O 1
ATOM 1495 N N . ASN A 1 191 ? -16.408 5.268 11.958 1.00 91.88 191 ASN A N 1
ATOM 1496 C CA . ASN A 1 191 ? -17.364 6.278 12.412 1.00 91.88 191 ASN A CA 1
ATOM 1497 C C . ASN A 1 191 ? -16.864 7.042 13.649 1.00 91.88 191 ASN A C 1
ATOM 1499 O O . ASN A 1 191 ? -17.159 8.225 13.812 1.00 91.88 191 ASN A O 1
ATOM 1503 N N . HIS A 1 192 ? -16.045 6.399 14.485 1.00 92.50 192 HIS A N 1
ATOM 1504 C CA . HIS A 1 192 ? -15.495 6.986 15.711 1.00 92.50 192 HIS A CA 1
ATOM 1505 C C . HIS A 1 192 ? -14.001 7.336 15.614 1.00 92.50 192 HIS A C 1
ATOM 1507 O O . HIS A 1 192 ? -13.376 7.678 16.621 1.00 92.50 192 HIS A O 1
ATOM 1513 N N . LYS A 1 193 ? -13.417 7.315 14.407 1.00 89.19 193 LYS A N 1
ATOM 1514 C CA . LYS A 1 193 ? -11.963 7.409 14.184 1.00 89.19 193 LYS A CA 1
ATOM 1515 C C . LYS A 1 193 ? -11.325 8.648 14.802 1.00 89.19 193 LYS A C 1
ATOM 1517 O O . LYS A 1 193 ? -10.221 8.571 15.337 1.00 89.19 193 LYS A O 1
ATOM 1522 N N . LYS A 1 194 ? -12.008 9.795 14.727 1.00 89.81 194 LYS A N 1
ATOM 1523 C CA . LYS A 1 194 ? -11.515 11.062 15.285 1.00 89.81 194 LYS A CA 1
ATOM 1524 C C . LYS A 1 194 ? -11.404 10.989 16.811 1.00 89.81 194 LYS A C 1
ATOM 1526 O O . LYS A 1 194 ? -10.317 11.182 17.345 1.00 89.81 194 LYS A O 1
ATOM 1531 N N . ALA A 1 195 ? -12.498 10.630 17.482 1.00 91.38 195 ALA A N 1
ATOM 1532 C CA . ALA A 1 195 ? -12.536 10.503 18.936 1.00 91.38 195 ALA A CA 1
ATOM 1533 C C . ALA A 1 195 ? -11.578 9.411 19.436 1.00 91.38 195 ALA A C 1
ATOM 1535 O O . ALA A 1 195 ? -10.914 9.584 20.455 1.00 91.38 195 ALA A O 1
ATOM 1536 N N . PHE A 1 196 ? -11.464 8.295 18.712 1.00 93.00 196 PHE A N 1
ATOM 1537 C CA . PHE A 1 196 ? -10.517 7.235 19.048 1.00 93.00 196 PHE A CA 1
ATOM 1538 C C . PHE A 1 196 ? -9.070 7.739 19.008 1.00 93.00 196 PHE A C 1
ATOM 1540 O O . PHE A 1 196 ? -8.365 7.628 20.008 1.00 93.00 196 PHE A O 1
ATOM 1547 N N . LYS A 1 197 ? -8.653 8.388 17.912 1.00 90.50 197 LYS A N 1
ATOM 1548 C CA . LYS A 1 197 ? -7.300 8.956 17.792 1.00 90.50 197 LYS A CA 1
ATOM 1549 C C . LYS A 1 197 ? -6.984 9.980 18.881 1.00 90.50 197 LYS A C 1
ATOM 1551 O O . LYS A 1 197 ? -5.883 9.954 19.416 1.00 90.50 197 LYS A O 1
ATOM 1556 N N . GLU A 1 198 ? -7.930 10.853 19.219 1.00 91.88 198 GLU A N 1
ATOM 1557 C CA . GLU A 1 198 ? -7.754 11.839 20.293 1.00 91.88 198 GLU A CA 1
ATOM 1558 C C . GLU A 1 198 ? -7.515 11.157 21.651 1.00 91.88 198 GLU A C 1
ATOM 1560 O O . GLU A 1 198 ? -6.616 11.556 22.387 1.00 91.88 198 GLU A O 1
ATOM 1565 N N . ASN A 1 199 ? -8.252 10.084 21.963 1.00 92.25 199 ASN A N 1
ATOM 1566 C CA . ASN A 1 199 ? -8.055 9.322 23.200 1.00 92.25 199 ASN A CA 1
ATOM 1567 C C . ASN A 1 199 ? -6.686 8.618 23.246 1.00 92.25 199 ASN A C 1
ATOM 1569 O O . ASN A 1 199 ? -6.024 8.656 24.284 1.00 92.25 199 ASN A O 1
ATOM 1573 N N . ILE A 1 200 ? -6.241 8.019 22.136 1.00 92.12 200 ILE A N 1
ATOM 1574 C CA . ILE A 1 200 ? -4.914 7.385 22.049 1.00 92.12 200 ILE A CA 1
ATOM 1575 C C . ILE A 1 200 ? -3.798 8.432 22.187 1.00 92.12 200 ILE A C 1
ATOM 1577 O O . ILE A 1 200 ? -2.837 8.219 22.921 1.00 92.12 200 ILE A O 1
ATOM 1581 N N . GLN A 1 201 ? -3.939 9.602 21.555 1.00 90.38 201 GLN A N 1
ATOM 1582 C CA . GLN A 1 201 ? -2.979 10.710 21.682 1.00 90.38 201 GLN A CA 1
ATOM 1583 C C . GLN A 1 201 ? -2.913 11.290 23.101 1.00 90.38 201 GLN A C 1
ATOM 1585 O O . GLN A 1 201 ? -1.870 11.791 23.510 1.00 90.38 201 GLN A O 1
ATOM 1590 N N . GLN A 1 202 ? -4.002 11.191 23.866 1.00 90.88 202 GLN A N 1
ATOM 1591 C CA . GLN A 1 202 ? -4.049 11.536 25.290 1.00 90.88 202 GLN A CA 1
ATOM 1592 C C . GLN A 1 202 ? -3.462 10.441 26.201 1.00 90.88 202 GLN A C 1
ATOM 1594 O O . GLN A 1 202 ? -3.506 10.577 27.421 1.00 90.88 202 GLN A O 1
ATOM 1599 N N . GLY A 1 203 ? -2.918 9.359 25.633 1.00 90.56 203 GLY A N 1
ATOM 1600 C CA . GLY A 1 203 ? -2.257 8.282 26.371 1.00 90.56 203 GLY A CA 1
ATOM 1601 C C . GLY A 1 203 ? -3.198 7.222 26.945 1.00 90.56 203 GLY A C 1
ATOM 1602 O O . GLY A 1 203 ? -2.759 6.408 27.755 1.00 90.56 203 GLY A O 1
ATOM 1603 N N . LYS A 1 204 ? -4.482 7.202 26.558 1.00 91.56 204 LYS A N 1
ATOM 1604 C CA . LYS A 1 204 ? -5.398 6.134 26.985 1.00 91.56 204 LYS A CA 1
ATOM 1605 C C . LYS A 1 204 ? -5.078 4.825 26.267 1.00 91.56 204 LYS A C 1
ATOM 1607 O O . LYS A 1 204 ? -4.765 4.826 25.077 1.00 91.56 204 LYS A O 1
ATOM 1612 N N . GLY A 1 205 ? -5.237 3.706 26.973 1.00 92.19 205 GLY A N 1
ATOM 1613 C CA . GLY A 1 205 ? -5.218 2.382 26.355 1.00 92.19 205 GLY A CA 1
ATOM 1614 C C . GLY A 1 205 ? -6.405 2.182 25.408 1.00 92.19 205 GLY A C 1
ATOM 1615 O O . GLY A 1 205 ? -7.441 2.837 25.538 1.00 92.19 205 GLY A O 1
ATOM 1616 N N . VAL A 1 206 ? -6.279 1.242 24.468 1.00 92.31 206 VAL A N 1
ATOM 1617 C CA . VAL A 1 206 ? -7.303 0.969 23.442 1.00 92.31 206 VAL A CA 1
ATOM 1618 C C . VAL A 1 206 ? -8.664 0.634 24.058 1.00 92.31 206 VAL A C 1
ATOM 1620 O O . VAL A 1 206 ? -9.685 1.186 23.645 1.00 92.31 206 VAL A O 1
ATOM 1623 N N . LYS A 1 207 ? -8.682 -0.211 25.096 1.00 91.62 207 LYS A N 1
ATOM 1624 C CA . LYS A 1 207 ? -9.911 -0.581 25.815 1.00 91.62 207 LYS A CA 1
ATOM 1625 C C . LYS A 1 207 ? -10.602 0.627 26.444 1.00 91.62 207 LYS A C 1
ATOM 1627 O O . LYS A 1 207 ? -11.805 0.813 26.269 1.00 91.62 207 LYS A O 1
ATOM 1632 N N . ASP A 1 208 ? -9.834 1.476 27.121 1.00 90.62 208 ASP A N 1
ATOM 1633 C CA . ASP A 1 208 ? -10.354 2.666 27.800 1.00 90.62 208 ASP A CA 1
ATOM 1634 C C . ASP A 1 208 ? -10.841 3.719 26.804 1.00 90.62 208 ASP A C 1
ATOM 1636 O O . ASP A 1 208 ? -11.831 4.414 27.055 1.00 90.62 208 ASP A O 1
ATOM 1640 N N . ALA A 1 209 ? -10.171 3.831 25.654 1.00 91.88 209 ALA A N 1
ATOM 1641 C CA . ALA A 1 209 ? -10.593 4.685 24.553 1.00 91.88 209 ALA A CA 1
ATOM 1642 C C . ALA A 1 209 ? -11.955 4.236 23.999 1.00 91.88 209 ALA A C 1
ATOM 1644 O O . ALA A 1 209 ? -12.864 5.061 23.886 1.00 91.88 209 ALA A O 1
ATOM 1645 N N . ILE A 1 210 ? -12.133 2.937 23.728 1.00 90.50 210 ILE A N 1
ATOM 1646 C CA . ILE A 1 210 ? -13.411 2.374 23.261 1.00 90.50 210 ILE A CA 1
ATOM 1647 C C . ILE A 1 210 ? -14.509 2.588 24.310 1.00 90.50 210 ILE A C 1
ATOM 1649 O O . ILE A 1 210 ? -15.565 3.135 23.989 1.00 90.50 210 ILE A O 1
ATOM 1653 N N . ALA A 1 211 ? -14.250 2.241 25.573 1.00 87.19 211 ALA A N 1
ATOM 1654 C CA . ALA A 1 211 ? -15.211 2.413 26.661 1.00 87.19 211 ALA A CA 1
ATOM 1655 C C . ALA A 1 211 ? -15.624 3.885 26.850 1.00 87.19 211 ALA A C 1
ATOM 1657 O O . ALA A 1 211 ? -16.803 4.181 27.051 1.00 87.19 211 ALA A O 1
ATOM 1658 N N . SER A 1 212 ? -14.675 4.823 26.726 1.00 88.25 212 SER A N 1
ATOM 1659 C CA . SER A 1 212 ? -14.952 6.265 26.788 1.00 88.25 212 SER A CA 1
ATOM 1660 C C . SER A 1 212 ? -15.909 6.711 25.677 1.00 88.25 212 SER A C 1
ATOM 1662 O O . SER A 1 212 ? -16.830 7.489 25.929 1.00 88.25 212 SER A O 1
ATOM 1664 N N . ILE A 1 213 ? -15.713 6.217 24.451 1.00 88.56 213 ILE A N 1
ATOM 1665 C CA . ILE A 1 213 ? -16.560 6.554 23.298 1.00 88.56 213 ILE A CA 1
ATOM 1666 C C . ILE A 1 213 ? -17.969 5.985 23.481 1.00 88.56 213 ILE A C 1
ATOM 1668 O O . ILE A 1 213 ? -18.947 6.712 23.303 1.00 88.56 213 ILE A O 1
ATOM 1672 N N . LEU A 1 214 ? -18.081 4.719 23.894 1.00 82.75 214 LEU A N 1
ATOM 1673 C CA . LEU A 1 214 ? -19.372 4.077 24.153 1.00 82.75 214 LEU A CA 1
ATOM 1674 C C . LEU A 1 214 ? -20.159 4.821 25.240 1.00 82.75 214 LEU A C 1
ATOM 1676 O O . LEU A 1 214 ? -21.326 5.157 25.037 1.00 82.75 214 LEU A O 1
ATOM 1680 N N . LYS A 1 215 ? -19.500 5.183 26.348 1.00 78.12 215 LYS A N 1
ATOM 1681 C CA . LYS A 1 215 ? -20.119 5.942 27.444 1.00 78.12 215 LYS A CA 1
ATOM 1682 C C . LYS A 1 215 ? -20.596 7.328 26.999 1.00 78.12 215 LYS A C 1
ATOM 1684 O O . LYS A 1 215 ? -21.692 7.749 27.364 1.00 78.12 215 LYS A O 1
ATOM 1689 N N . ASN A 1 216 ? -19.810 8.034 26.185 1.00 75.38 216 ASN A N 1
ATOM 1690 C CA . ASN A 1 216 ? -20.200 9.343 25.654 1.00 75.38 216 ASN A CA 1
ATOM 1691 C C . ASN A 1 216 ? -21.407 9.250 24.711 1.00 75.38 216 ASN A C 1
ATOM 1693 O O . ASN A 1 216 ? -22.322 10.069 24.813 1.00 75.38 216 ASN A O 1
ATOM 1697 N N . ASN A 1 217 ? -21.449 8.235 23.845 1.00 67.88 217 ASN A N 1
ATOM 1698 C CA . ASN A 1 217 ? -22.597 7.993 22.973 1.00 67.88 217 ASN A CA 1
ATOM 1699 C C . ASN A 1 217 ? -23.862 7.665 23.774 1.00 67.88 217 ASN A C 1
ATOM 1701 O O . ASN A 1 217 ? -24.929 8.184 23.456 1.00 67.88 217 ASN A O 1
ATOM 1705 N N . MET A 1 218 ? -23.750 6.872 24.843 1.00 60.12 218 MET A N 1
ATOM 1706 C CA . MET A 1 218 ? -24.873 6.566 25.737 1.00 60.12 218 MET A CA 1
ATOM 1707 C C . MET A 1 218 ? -25.386 7.799 26.492 1.00 60.12 218 MET A C 1
ATOM 1709 O O . MET A 1 218 ? -26.594 8.021 26.579 1.00 60.12 218 MET A O 1
ATOM 1713 N N . ASN A 1 219 ? -24.491 8.662 26.974 1.00 57.03 219 ASN A N 1
ATOM 1714 C CA . ASN A 1 219 ? -24.874 9.935 27.593 1.00 57.03 219 ASN A CA 1
ATOM 1715 C C . ASN A 1 219 ? -25.591 10.864 26.595 1.00 57.03 219 ASN A C 1
ATOM 1717 O O . ASN A 1 219 ? -26.558 11.546 26.932 1.00 57.03 219 ASN A O 1
ATOM 1721 N N . HIS A 1 220 ? -25.149 10.876 25.339 1.00 55.56 220 HIS A N 1
ATOM 1722 C CA . HIS A 1 220 ? -25.782 11.670 24.290 1.00 55.56 220 HIS A CA 1
ATOM 1723 C C . HIS A 1 220 ? -27.120 11.072 23.802 1.00 55.56 220 HIS A C 1
ATOM 1725 O O . HIS A 1 220 ? -28.047 11.804 23.464 1.00 55.56 220 HIS A O 1
ATOM 1731 N N . LEU A 1 221 ? -27.263 9.743 23.796 1.00 50.97 221 LEU A N 1
ATOM 1732 C CA . LEU A 1 221 ? -28.543 9.076 23.545 1.00 50.97 221 LEU A CA 1
ATOM 1733 C C . LEU A 1 221 ? -29.528 9.368 24.681 1.00 50.97 221 LEU A C 1
ATOM 1735 O O . LEU A 1 221 ? -30.611 9.871 24.411 1.00 50.97 221 LEU A O 1
ATOM 1739 N N . SER A 1 222 ? -29.141 9.180 25.946 1.00 50.50 222 SER A N 1
ATOM 1740 C CA . SER A 1 222 ? -30.005 9.456 27.114 1.00 50.50 222 SER A CA 1
ATOM 1741 C C . SER A 1 222 ? -30.486 10.907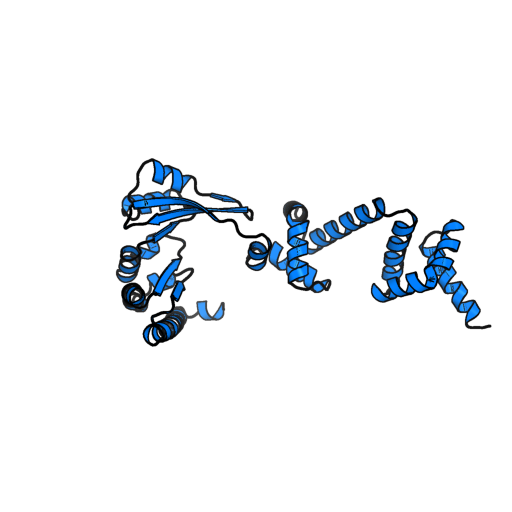 27.222 1.00 50.50 222 SER A C 1
ATOM 1743 O O . SER A 1 222 ? -31.516 11.155 27.839 1.00 50.50 222 SER A O 1
ATOM 1745 N N . THR A 1 223 ? -29.794 11.859 26.590 1.00 51.56 223 THR A N 1
ATOM 1746 C CA . THR A 1 223 ? -30.205 13.273 26.519 1.00 51.56 223 THR A CA 1
ATOM 1747 C C . THR A 1 223 ? -31.095 13.607 25.319 1.00 51.56 223 THR A C 1
ATOM 1749 O O . THR A 1 223 ? -31.790 14.619 25.350 1.00 51.56 223 THR A O 1
ATOM 1752 N N . LYS A 1 224 ? -31.099 12.772 24.271 1.00 42.78 224 LYS A N 1
ATOM 1753 C CA . LYS A 1 224 ? -31.985 12.893 23.094 1.00 42.78 224 LYS A CA 1
ATOM 1754 C C . LYS A 1 224 ? -33.242 12.029 23.178 1.00 42.78 224 LYS A C 1
ATOM 1756 O O . LYS A 1 224 ? -34.178 12.236 22.409 1.00 42.78 224 LYS A O 1
ATOM 1761 N N . LEU A 1 225 ? -33.236 11.047 24.067 1.00 43.03 225 LEU A N 1
ATOM 1762 C CA . LEU A 1 225 ? -34.365 10.180 24.356 1.00 43.03 225 LEU A CA 1
ATOM 1763 C C . LEU A 1 225 ? -35.420 10.973 25.143 1.00 43.03 225 LEU A C 1
ATOM 1765 O O . LEU A 1 225 ? -35.089 11.823 25.971 1.00 43.03 225 LEU A O 1
ATOM 1769 N N . THR A 1 226 ? -36.702 10.710 24.884 1.00 55.25 226 THR A N 1
ATOM 1770 C CA . THR A 1 226 ? -37.773 11.231 25.749 1.00 55.25 226 THR A CA 1
ATOM 1771 C C . THR A 1 226 ? -37.551 10.740 27.187 1.00 55.25 226 THR A C 1
ATOM 1773 O O . THR A 1 226 ? -36.886 9.721 27.383 1.00 55.25 226 THR A O 1
ATOM 1776 N N . SER A 1 227 ? -38.087 11.424 28.207 1.00 60.62 227 SER A N 1
ATOM 1777 C CA . SER A 1 227 ? -37.896 11.021 29.619 1.00 60.62 227 SER A CA 1
ATOM 1778 C C . SER A 1 227 ? -38.180 9.530 29.839 1.00 60.62 227 SER A C 1
ATOM 1780 O O . SER A 1 227 ? -37.383 8.827 30.448 1.00 60.62 227 SER A O 1
ATOM 1782 N N . THR A 1 228 ? -39.239 9.025 29.205 1.00 62.28 228 THR A N 1
ATOM 1783 C CA . THR A 1 228 ? -39.621 7.609 29.208 1.00 62.28 228 THR A CA 1
ATOM 1784 C C . THR A 1 228 ? -38.556 6.695 28.600 1.00 62.28 228 THR A C 1
ATOM 1786 O O . THR A 1 228 ? -38.249 5.647 29.155 1.00 62.28 228 THR A O 1
ATOM 1789 N N . GLN A 1 229 ? -37.962 7.082 27.473 1.00 62.91 229 GLN A N 1
ATOM 1790 C CA . GLN A 1 229 ? -36.933 6.285 26.812 1.00 62.91 229 GLN A CA 1
ATOM 1791 C C . GLN A 1 229 ? -35.598 6.307 27.579 1.00 62.91 229 GLN A C 1
ATOM 1793 O O . GLN A 1 229 ? -34.904 5.297 27.629 1.00 62.91 229 GLN A O 1
ATOM 1798 N N . ALA A 1 230 ? -35.235 7.427 28.210 1.00 64.06 230 ALA A N 1
ATOM 1799 C CA . ALA A 1 230 ? -34.036 7.512 29.044 1.00 64.06 230 ALA A CA 1
ATOM 1800 C C . ALA A 1 230 ? -34.146 6.632 30.305 1.00 64.06 230 ALA A C 1
ATOM 1802 O O . ALA A 1 230 ? -33.159 6.014 30.714 1.00 64.06 230 ALA A O 1
ATOM 1803 N N . ASP A 1 231 ? -35.344 6.537 30.885 1.00 69.62 231 ASP A N 1
ATOM 1804 C CA . ASP A 1 231 ? -35.629 5.656 32.019 1.00 69.62 231 ASP A CA 1
ATOM 1805 C C . ASP A 1 231 ? -35.571 4.174 31.621 1.00 69.62 231 ASP A C 1
ATOM 1807 O O . ASP A 1 231 ? -34.986 3.373 32.349 1.00 69.62 231 ASP A O 1
ATOM 1811 N N . GLU A 1 232 ? -36.079 3.817 30.434 1.00 71.75 232 GLU A N 1
ATOM 1812 C CA . GLU A 1 232 ? -35.972 2.457 29.881 1.00 71.75 232 GLU A CA 1
ATOM 1813 C C . GLU A 1 232 ? -34.506 2.037 29.659 1.00 71.75 232 GLU A C 1
ATOM 1815 O O . GLU A 1 232 ? -34.122 0.914 29.984 1.00 71.75 232 GLU A O 1
ATOM 1820 N N . PHE A 1 233 ? -33.646 2.942 29.182 1.00 70.12 233 PHE A N 1
ATOM 1821 C CA . PHE A 1 233 ? -32.215 2.655 29.014 1.00 70.12 233 PHE A CA 1
ATOM 1822 C C . PHE A 1 233 ? -31.479 2.472 30.347 1.00 70.12 233 PHE A C 1
ATOM 1824 O O . PHE A 1 233 ? -30.748 1.497 30.520 1.00 70.12 233 PHE A O 1
ATOM 1831 N N . ARG A 1 234 ? -31.692 3.374 31.314 1.00 75.19 234 ARG A N 1
ATOM 1832 C CA . ARG A 1 234 ? -31.098 3.261 32.661 1.00 75.19 234 ARG A CA 1
ATOM 1833 C C . ARG A 1 234 ? -31.546 1.993 33.383 1.00 75.19 234 ARG A C 1
ATOM 1835 O O . ARG A 1 234 ? -30.806 1.440 34.191 1.00 75.19 234 ARG A O 1
ATOM 1842 N N . MET A 1 235 ? -32.756 1.535 33.091 1.00 75.19 235 MET A N 1
ATOM 1843 C CA . MET A 1 235 ? -33.292 0.293 33.618 1.00 75.19 235 MET A CA 1
ATOM 1844 C C . MET A 1 235 ? -32.574 -0.935 33.055 1.00 75.19 235 MET A C 1
ATOM 1846 O O . MET A 1 235 ? -32.214 -1.824 33.824 1.00 75.19 235 MET A O 1
ATOM 1850 N N . ILE A 1 236 ? -32.322 -0.970 31.742 1.00 74.44 236 ILE A N 1
ATOM 1851 C CA . ILE A 1 236 ? -31.545 -2.048 31.113 1.00 74.44 236 ILE A CA 1
ATOM 1852 C C . ILE A 1 236 ? -30.146 -2.117 31.735 1.00 74.44 236 ILE A C 1
ATOM 1854 O O . ILE A 1 236 ? -29.711 -3.201 32.113 1.00 74.44 236 ILE A O 1
ATOM 1858 N N . GLU A 1 237 ? -29.479 -0.975 31.933 1.00 76.25 237 GLU A N 1
ATOM 1859 C CA . GLU A 1 237 ? -28.174 -0.936 32.610 1.00 76.25 237 GLU A CA 1
ATOM 1860 C C . GLU A 1 237 ? -28.226 -1.519 34.030 1.00 76.25 237 GLU A C 1
ATOM 1862 O O . GLU A 1 237 ? -27.330 -2.262 34.431 1.00 76.25 237 GLU A O 1
ATOM 1867 N N . GLU A 1 238 ? -29.259 -1.191 34.809 1.00 79.50 238 GLU A N 1
ATOM 1868 C CA . GLU A 1 238 ? -29.386 -1.661 36.190 1.00 79.50 238 GLU A CA 1
ATOM 1869 C C . GLU A 1 238 ? -29.690 -3.166 36.263 1.00 79.50 238 GLU A C 1
ATOM 1871 O O . GLU A 1 238 ? -29.125 -3.867 37.100 1.00 79.50 238 GLU A O 1
ATOM 1876 N N . LEU A 1 239 ? -30.501 -3.692 35.340 1.00 75.75 239 LEU A N 1
ATOM 1877 C CA . LEU A 1 239 ? -30.740 -5.133 35.203 1.00 75.75 239 LEU A CA 1
ATOM 1878 C C . LEU A 1 239 ? -29.465 -5.881 34.790 1.00 75.75 239 LEU A C 1
ATOM 1880 O O . LEU A 1 239 ? -29.173 -6.950 35.327 1.00 75.75 239 LEU A O 1
ATOM 1884 N N . GLN A 1 240 ? -28.654 -5.298 33.903 1.00 77.12 240 GLN A N 1
ATOM 1885 C CA . GLN A 1 240 ? -27.358 -5.871 33.540 1.00 77.12 240 GLN A CA 1
ATOM 1886 C C . GLN A 1 240 ? -26.371 -5.878 34.720 1.00 77.12 240 GLN A C 1
ATOM 1888 O O . GLN A 1 240 ? -25.626 -6.844 34.879 1.00 77.12 240 GLN A O 1
ATOM 1893 N N . LYS A 1 241 ? -26.400 -4.871 35.611 1.00 79.50 241 LYS A N 1
ATOM 1894 C CA . LYS A 1 241 ? -25.620 -4.898 36.871 1.00 79.50 241 LYS A CA 1
ATOM 1895 C C . LYS A 1 241 ? -26.070 -5.994 37.835 1.00 79.50 241 LYS A C 1
ATOM 1897 O O . LYS A 1 241 ? -25.254 -6.478 38.613 1.00 79.50 241 LYS A O 1
ATOM 1902 N N . GLN A 1 242 ? -27.342 -6.387 37.785 1.00 79.38 242 GLN A N 1
ATOM 1903 C CA . GLN A 1 242 ? -27.881 -7.511 38.558 1.00 79.38 242 GLN A CA 1
ATOM 1904 C C . GLN A 1 242 ? -27.586 -8.879 37.916 1.00 79.38 242 GLN A C 1
ATOM 1906 O O . GLN A 1 242 ? -27.976 -9.906 38.465 1.00 79.38 242 GLN A O 1
ATOM 1911 N N . GLY A 1 243 ? -26.855 -8.908 36.794 1.00 78.06 243 GLY A N 1
ATOM 1912 C CA . GLY A 1 243 ? -26.352 -10.127 36.162 1.00 78.06 243 GLY A CA 1
ATOM 1913 C C . GLY A 1 243 ? -27.154 -10.616 34.956 1.00 78.06 243 GLY A C 1
ATOM 1914 O O . GLY A 1 243 ? -26.803 -11.656 34.406 1.00 78.06 243 GLY A O 1
ATOM 1915 N N . LEU A 1 244 ? -28.194 -9.892 34.521 1.00 76.69 244 LEU A N 1
ATOM 1916 C CA . LEU A 1 244 ? -28.954 -10.257 33.323 1.00 76.69 244 LEU A CA 1
ATOM 1917 C C . LEU A 1 244 ? -28.156 -9.943 32.049 1.00 76.69 244 LEU A C 1
ATOM 1919 O O . LEU A 1 244 ? -27.483 -8.915 31.937 1.00 76.69 244 LEU A O 1
ATOM 1923 N N . THR A 1 245 ? -28.284 -10.799 31.040 1.00 66.25 245 THR A N 1
ATOM 1924 C CA . THR A 1 245 ? -27.819 -10.490 29.683 1.00 66.25 245 THR A CA 1
ATOM 1925 C C . THR A 1 245 ? -28.667 -9.377 29.055 1.00 66.25 245 THR A C 1
ATOM 1927 O O . THR A 1 245 ? -29.789 -9.104 29.484 1.00 66.25 245 THR A O 1
ATOM 1930 N N . LEU A 1 246 ? -28.160 -8.729 27.998 1.00 54.94 246 LEU A N 1
ATOM 1931 C CA . LEU A 1 246 ? -28.899 -7.668 27.296 1.00 54.94 246 LEU A CA 1
ATOM 1932 C C . LEU A 1 246 ? -30.266 -8.158 26.784 1.00 54.94 246 LEU A C 1
ATOM 1934 O O . LEU A 1 246 ? -31.256 -7.439 26.884 1.00 54.94 246 LEU A O 1
ATOM 1938 N N . LEU A 1 247 ? -30.325 -9.390 26.267 1.00 51.75 247 LEU A N 1
ATOM 1939 C CA . LEU A 1 247 ? -31.557 -9.979 25.743 1.00 51.75 247 LEU A CA 1
ATOM 1940 C C . LEU A 1 247 ? -32.574 -10.246 26.863 1.00 51.75 247 LEU A C 1
ATOM 1942 O O . LEU A 1 247 ? -33.747 -9.915 26.712 1.00 51.75 247 LEU A O 1
ATOM 1946 N N . GLU A 1 248 ? -32.123 -10.781 28.000 1.00 62.69 248 GLU A N 1
ATOM 1947 C CA . GLU A 1 248 ? -32.972 -11.006 29.177 1.00 62.69 248 GLU A CA 1
ATOM 1948 C C . GLU A 1 248 ? -33.481 -9.688 29.766 1.00 62.69 248 GLU A C 1
ATOM 1950 O O . GLU A 1 248 ? -34.659 -9.586 30.099 1.00 62.69 248 GLU A O 1
ATOM 1955 N N . ALA A 1 249 ? -32.632 -8.659 29.839 1.00 68.38 249 ALA A N 1
ATOM 1956 C CA . ALA A 1 249 ? -33.012 -7.337 30.328 1.00 68.38 249 ALA A CA 1
ATOM 1957 C C . ALA A 1 249 ? -34.056 -6.662 29.419 1.00 68.38 249 ALA A C 1
ATOM 1959 O O . ALA A 1 249 ? -35.041 -6.113 29.912 1.00 68.38 249 ALA A O 1
ATOM 1960 N N . ILE A 1 250 ? -33.888 -6.748 28.093 1.00 66.50 250 ILE A N 1
ATOM 1961 C CA . ILE A 1 250 ? -34.870 -6.239 27.121 1.00 66.50 250 ILE A CA 1
ATOM 1962 C C . ILE A 1 250 ? -36.188 -7.010 27.237 1.00 66.50 250 ILE A C 1
ATOM 1964 O O . ILE A 1 250 ? -37.254 -6.397 27.295 1.00 66.50 250 ILE A O 1
ATOM 1968 N N . GLN A 1 251 ? -36.132 -8.342 27.310 1.00 63.16 251 GLN A N 1
ATOM 1969 C CA . GLN A 1 251 ? -37.326 -9.178 27.424 1.00 63.16 251 GLN A CA 1
ATOM 1970 C C . GLN A 1 251 ? -38.087 -8.903 28.727 1.00 63.16 251 GLN A C 1
ATOM 1972 O O . GLN A 1 251 ? -39.315 -8.799 28.722 1.00 63.16 251 GLN A O 1
ATOM 1977 N N . TRP A 1 252 ? -37.364 -8.737 29.836 1.00 80.69 252 TRP A N 1
ATOM 1978 C CA . TRP A 1 252 ? -37.938 -8.350 31.118 1.00 80.69 252 TRP A CA 1
ATOM 1979 C C . TRP A 1 252 ? -38.636 -6.992 31.003 1.00 80.69 252 TRP A C 1
ATOM 1981 O O . TRP A 1 252 ? -39.785 -6.860 31.419 1.00 80.69 252 TRP A O 1
ATOM 1991 N N . LEU A 1 253 ? -37.989 -5.999 30.389 1.00 75.19 253 LEU A N 1
ATOM 1992 C CA . LEU A 1 253 ? -38.541 -4.652 30.251 1.00 75.19 253 LEU A CA 1
ATOM 1993 C C . LEU A 1 253 ? -39.812 -4.633 29.398 1.00 75.19 253 LEU A C 1
ATOM 1995 O O . LEU A 1 253 ? -40.766 -3.948 29.753 1.00 75.19 253 LEU A O 1
ATOM 1999 N N . VAL A 1 254 ? -39.862 -5.415 28.318 1.00 73.12 254 VAL A N 1
ATOM 2000 C CA . VAL A 1 254 ? -41.070 -5.575 27.490 1.00 73.12 254 VAL A CA 1
ATOM 2001 C C . VAL A 1 254 ? -42.221 -6.168 28.303 1.00 73.12 254 VAL A C 1
ATOM 2003 O O . VAL A 1 254 ? -43.340 -5.663 28.233 1.00 73.12 254 VAL A O 1
ATOM 2006 N N . ASN A 1 255 ? -41.942 -7.195 29.106 1.00 75.38 255 ASN A N 1
ATOM 2007 C CA . ASN A 1 255 ? -42.963 -7.910 29.873 1.00 75.38 255 ASN A CA 1
ATOM 2008 C C . ASN A 1 255 ? -43.498 -7.107 31.072 1.00 75.38 255 ASN A C 1
ATOM 2010 O O . ASN A 1 255 ? -44.631 -7.323 31.488 1.00 75.38 255 ASN A O 1
ATOM 2014 N N . HIS A 1 256 ? -42.709 -6.176 31.618 1.00 78.25 256 HIS A N 1
ATOM 2015 C CA . HIS A 1 256 ? -43.031 -5.467 32.868 1.00 78.25 256 HIS A CA 1
ATOM 2016 C C . HIS A 1 256 ? -43.098 -3.942 32.704 1.00 78.25 256 HIS A C 1
ATOM 2018 O O . HIS A 1 256 ? -43.050 -3.192 33.682 1.00 78.25 256 HIS A O 1
ATOM 2024 N N . LYS A 1 257 ? -43.223 -3.474 31.457 1.00 74.44 257 LYS A N 1
ATOM 2025 C CA . LYS A 1 257 ? -43.182 -2.055 31.089 1.00 74.44 257 LYS A CA 1
ATOM 2026 C C . LYS A 1 257 ? -44.200 -1.203 31.849 1.00 74.44 257 LYS A C 1
ATOM 2028 O O . LYS A 1 257 ? -43.877 -0.096 32.273 1.00 74.44 257 LYS A O 1
ATOM 2033 N N . GLU A 1 258 ? -45.416 -1.710 32.030 1.00 73.75 258 GLU A N 1
ATOM 2034 C CA . GLU A 1 258 ? -46.507 -0.960 32.663 1.00 73.75 258 GLU A CA 1
ATOM 2035 C C . GLU A 1 258 ? -46.342 -0.869 34.189 1.00 73.75 258 GLU A C 1
ATOM 2037 O O . GLU A 1 258 ? -46.346 0.238 34.725 1.00 73.75 258 GLU A O 1
ATOM 2042 N N . SER A 1 259 ? -46.041 -1.974 34.884 1.00 74.25 259 SER A N 1
ATOM 2043 C CA . SER A 1 259 ? -45.739 -1.933 36.328 1.00 74.25 259 SER A CA 1
ATOM 2044 C C . SER A 1 259 ? -44.519 -1.071 36.651 1.00 74.25 259 SER A C 1
ATOM 2046 O O . SER A 1 259 ? -44.465 -0.417 37.695 1.00 74.25 259 SER A O 1
ATOM 2048 N N . PHE A 1 260 ? -43.525 -1.031 35.763 1.00 72.94 260 PHE A N 1
ATOM 2049 C CA . PHE A 1 260 ? -42.387 -0.136 35.932 1.00 72.94 260 PHE A CA 1
ATOM 2050 C C . PHE A 1 260 ? -42.790 1.339 35.804 1.00 72.94 260 PHE A C 1
ATOM 2052 O O . PHE A 1 260 ? -42.423 2.145 36.662 1.00 72.94 260 PHE A O 1
ATOM 2059 N N . LYS A 1 261 ? -43.580 1.697 34.783 1.00 74.06 261 LYS A N 1
ATOM 2060 C CA . LYS A 1 261 ? -44.087 3.068 34.613 1.00 74.06 261 LYS A CA 1
ATOM 2061 C C . LYS A 1 261 ? -44.899 3.529 35.818 1.00 74.06 261 LYS A C 1
ATOM 2063 O O . LYS A 1 261 ? -44.704 4.655 36.265 1.00 74.06 261 LYS A O 1
ATOM 2068 N N . GLU A 1 262 ? -45.757 2.675 36.370 1.00 76.88 262 GLU A N 1
ATOM 2069 C CA . GLU A 1 262 ? -46.535 2.987 37.576 1.00 76.88 262 GLU A CA 1
ATOM 2070 C C . GLU A 1 262 ? -45.629 3.261 38.784 1.00 76.88 262 GLU A C 1
ATOM 2072 O O . GLU A 1 262 ? -45.797 4.260 39.483 1.00 76.88 262 GLU A O 1
ATOM 2077 N N . ASN A 1 263 ? -44.610 2.425 39.000 1.00 75.44 263 ASN A N 1
ATOM 2078 C CA . ASN A 1 263 ? -43.639 2.625 40.076 1.00 75.44 263 ASN A CA 1
ATOM 2079 C C . ASN A 1 263 ? -42.822 3.921 39.900 1.00 75.44 263 ASN A C 1
ATOM 2081 O O . ASN A 1 263 ? -42.550 4.615 40.881 1.00 75.44 263 ASN A O 1
ATOM 2085 N N . MET A 1 264 ? -42.462 4.273 38.664 1.00 75.81 264 MET A N 1
ATOM 2086 C CA . MET A 1 264 ? -41.767 5.525 38.348 1.00 75.81 264 MET A CA 1
ATOM 2087 C C . MET A 1 264 ? -42.674 6.754 38.530 1.00 75.81 264 MET A C 1
ATOM 2089 O O . MET A 1 264 ? -42.224 7.769 39.059 1.00 75.81 264 MET A O 1
ATOM 2093 N N . GLN A 1 265 ? -43.965 6.665 38.181 1.00 76.75 265 GLN A N 1
ATOM 2094 C CA . GLN A 1 265 ? -44.959 7.722 38.437 1.00 76.75 265 GLN A CA 1
ATOM 2095 C C . GLN A 1 265 ? -45.199 7.955 39.935 1.00 76.75 265 GLN A C 1
ATOM 2097 O O . GLN A 1 265 ? -45.483 9.076 40.348 1.00 76.75 265 GLN A O 1
ATOM 2102 N N . GLN A 1 266 ? -45.013 6.922 40.760 1.00 76.56 266 GLN A N 1
ATOM 2103 C CA . GLN A 1 266 ? -45.013 7.022 42.224 1.00 76.56 266 GLN A CA 1
ATOM 2104 C C . GLN A 1 266 ? -43.715 7.628 42.797 1.00 76.56 266 GLN A C 1
ATOM 2106 O O . GLN A 1 266 ? -43.541 7.677 44.014 1.00 76.56 266 GLN A O 1
ATOM 2111 N N . GLY A 1 267 ? -42.791 8.088 41.947 1.00 75.25 267 GLY A N 1
ATOM 2112 C CA . GLY A 1 267 ? -41.557 8.762 42.353 1.00 75.25 267 GLY A CA 1
ATOM 2113 C C . GLY A 1 267 ? -40.459 7.828 42.865 1.00 75.25 267 GLY A C 1
ATOM 2114 O O . GLY A 1 267 ? -39.495 8.299 43.473 1.00 75.25 267 GLY A O 1
ATOM 2115 N N . LYS A 1 268 ? -40.577 6.511 42.647 1.00 76.25 268 LYS A N 1
ATOM 2116 C CA . LYS A 1 268 ? -39.540 5.553 43.049 1.00 76.25 268 LYS A CA 1
ATOM 2117 C C . LYS A 1 268 ? -38.292 5.712 42.182 1.00 76.25 268 LYS A C 1
ATOM 2119 O O . LYS A 1 268 ? -38.374 6.006 40.992 1.00 76.25 268 LYS A O 1
ATOM 2124 N N . ARG A 1 269 ? -37.116 5.475 42.772 1.00 78.50 269 ARG A N 1
ATOM 2125 C CA . ARG A 1 269 ? -35.870 5.360 42.002 1.00 78.50 269 ARG A CA 1
ATOM 2126 C C . ARG A 1 269 ? -35.891 4.057 41.201 1.00 78.50 269 ARG A C 1
ATOM 2128 O O . ARG A 1 269 ? -36.500 3.082 41.627 1.00 78.50 269 ARG A O 1
ATOM 2135 N N . ILE A 1 270 ? -35.177 4.020 40.076 1.00 73.19 270 ILE A N 1
ATOM 2136 C CA . ILE A 1 270 ? -35.180 2.884 39.134 1.00 73.19 270 ILE A CA 1
ATOM 2137 C C . ILE A 1 270 ? -34.865 1.547 39.830 1.00 73.19 270 ILE A C 1
ATOM 2139 O O . ILE A 1 270 ? -35.590 0.575 39.636 1.00 73.19 270 ILE A O 1
ATOM 2143 N N . ALA A 1 271 ? -33.856 1.503 40.707 1.00 74.56 271 ALA A N 1
ATOM 2144 C CA . ALA A 1 271 ? -33.510 0.296 41.466 1.00 74.56 271 ALA A CA 1
ATOM 2145 C C . ALA A 1 271 ? -34.645 -0.172 42.405 1.00 74.56 271 ALA A C 1
ATOM 2147 O O . ALA A 1 271 ? -34.933 -1.368 42.503 1.00 74.56 271 ALA A O 1
ATOM 2148 N N . ASP A 1 272 ? -35.341 0.770 43.047 1.00 78.00 272 ASP A N 1
ATOM 2149 C CA . ASP A 1 272 ? -36.468 0.485 43.941 1.00 78.00 272 ASP A CA 1
ATOM 2150 C C . ASP A 1 272 ? -37.710 0.048 43.154 1.00 78.00 272 ASP A C 1
ATOM 2152 O O . ASP A 1 272 ? -38.470 -0.808 43.611 1.00 78.00 272 ASP A O 1
ATOM 2156 N N . ALA A 1 273 ? -37.910 0.608 41.958 1.00 76.50 273 ALA A N 1
ATOM 2157 C CA . ALA A 1 273 ? -38.976 0.232 41.038 1.00 76.50 273 ALA A CA 1
ATOM 2158 C C . ALA A 1 273 ? -38.777 -1.194 40.500 1.00 76.50 273 ALA A C 1
ATOM 2160 O O . ALA A 1 273 ? -39.724 -1.981 40.522 1.00 76.50 273 ALA A O 1
ATOM 2161 N N . ILE A 1 274 ? -37.551 -1.563 40.108 1.00 76.12 274 ILE A N 1
ATOM 2162 C CA . ILE A 1 274 ? -37.197 -2.937 39.708 1.00 76.12 274 ILE A CA 1
ATOM 2163 C C . ILE A 1 274 ? -37.456 -3.901 40.870 1.00 76.12 274 ILE A C 1
ATOM 2165 O O . ILE A 1 274 ? -38.192 -4.873 40.718 1.00 76.12 274 ILE A O 1
ATOM 2169 N N . THR A 1 275 ? -36.935 -3.589 42.060 1.00 79.38 275 THR A N 1
ATOM 2170 C CA . THR A 1 275 ? -37.092 -4.441 43.251 1.00 79.38 275 THR A CA 1
ATOM 2171 C C . THR A 1 275 ? -38.559 -4.586 43.667 1.00 79.38 275 THR A C 1
ATOM 2173 O O . THR A 1 275 ? -38.994 -5.671 44.043 1.00 79.38 275 THR A O 1
ATOM 2176 N N . SER A 1 276 ? -39.346 -3.508 43.584 1.00 77.81 276 SER A N 1
ATOM 2177 C CA . SER A 1 276 ? -40.788 -3.540 43.869 1.00 77.81 276 SER A CA 1
ATOM 2178 C C . SER A 1 276 ? -41.541 -4.413 42.867 1.00 77.81 276 SER A C 1
ATOM 2180 O O . SER A 1 276 ? -42.418 -5.175 43.262 1.00 77.81 276 SER A O 1
ATOM 2182 N N . THR A 1 277 ? -41.180 -4.319 41.585 1.00 75.00 277 THR A N 1
ATOM 2183 C CA . THR A 1 277 ? -41.797 -5.116 40.519 1.00 75.00 277 THR A CA 1
ATOM 2184 C C . THR A 1 277 ? -41.492 -6.600 40.728 1.00 75.00 277 THR A C 1
ATOM 2186 O O . THR A 1 277 ? -42.414 -7.406 40.745 1.00 75.00 277 THR A O 1
ATOM 2189 N N . LEU A 1 278 ? -40.240 -6.955 41.037 1.00 72.62 278 LEU A N 1
ATOM 2190 C CA . LEU A 1 278 ? -39.851 -8.334 41.358 1.00 72.62 278 LEU A CA 1
ATOM 2191 C C . LEU A 1 278 ? -40.585 -8.879 42.597 1.00 72.62 278 LEU A C 1
ATOM 2193 O O . LEU A 1 278 ? -41.147 -9.968 42.550 1.00 72.62 278 LEU A O 1
ATOM 2197 N N . LYS A 1 279 ? -40.673 -8.099 43.683 1.00 71.38 279 LYS A N 1
ATOM 2198 C CA . LYS A 1 279 ? -41.392 -8.513 44.905 1.00 71.38 279 LYS A CA 1
ATOM 2199 C C . LYS A 1 279 ? -42.892 -8.715 44.690 1.00 71.38 279 LYS A C 1
ATOM 2201 O O . LYS A 1 279 ? -43.485 -9.583 45.323 1.00 71.38 279 LYS A O 1
ATOM 2206 N N . SER A 1 280 ? -43.515 -7.926 43.813 1.00 65.81 280 SER A N 1
ATOM 2207 C CA . SER A 1 280 ? -44.935 -8.100 43.482 1.00 65.81 280 SER A CA 1
ATOM 2208 C C . SER A 1 280 ? -45.220 -9.422 42.757 1.00 65.81 280 SER A C 1
ATOM 2210 O O . SER A 1 280 ? -46.330 -9.939 42.843 1.00 65.81 280 SER A O 1
ATOM 2212 N N . MET A 1 281 ? -44.208 -10.009 42.110 1.00 61.53 281 MET A N 1
ATOM 2213 C CA . MET A 1 281 ? -44.317 -11.296 41.422 1.00 61.53 281 MET A CA 1
ATOM 2214 C C . MET A 1 281 ? -44.217 -12.479 42.393 1.00 61.53 281 MET A C 1
ATOM 2216 O O . MET A 1 281 ? -44.995 -13.423 42.271 1.00 61.53 281 MET A O 1
ATOM 2220 N N . ASP A 1 282 ? -43.340 -12.403 43.402 1.00 55.47 282 ASP A N 1
ATOM 2221 C CA . ASP A 1 282 ? -43.214 -13.448 44.433 1.00 55.47 282 ASP A CA 1
ATOM 2222 C C . ASP A 1 282 ? -44.507 -13.619 45.249 1.00 55.47 282 ASP A C 1
ATOM 2224 O O . ASP A 1 282 ? -44.851 -14.726 45.659 1.00 55.47 282 ASP A O 1
ATOM 2228 N N . HIS A 1 283 ? -45.275 -12.541 45.447 1.00 52.34 283 HIS A N 1
ATOM 2229 C CA . HIS A 1 283 ? -46.575 -12.616 46.121 1.00 52.34 283 HIS A CA 1
ATOM 2230 C C . HIS A 1 283 ? -47.692 -13.238 45.275 1.00 52.34 283 HIS A C 1
ATOM 2232 O O . HIS A 1 283 ? -48.598 -13.833 45.850 1.00 52.34 283 HIS A O 1
ATOM 2238 N N . HIS A 1 284 ? -47.620 -13.167 43.943 1.00 50.19 284 HIS A N 1
ATOM 2239 C CA . HIS A 1 284 ? -48.598 -13.809 43.057 1.00 50.19 284 HIS A CA 1
ATOM 2240 C C . HIS A 1 284 ? -48.276 -15.277 42.744 1.00 50.19 284 HIS A C 1
ATOM 2242 O O . HIS A 1 284 ? -49.162 -16.020 42.338 1.00 50.19 284 HIS A O 1
ATOM 2248 N N . ALA A 1 285 ? -47.034 -15.721 42.952 1.00 42.84 285 ALA A N 1
ATOM 2249 C CA . ALA A 1 285 ? -46.634 -17.115 42.755 1.00 42.84 285 ALA A CA 1
ATOM 2250 C C . ALA A 1 285 ? -46.924 -18.026 43.968 1.00 42.84 285 ALA A C 1
ATOM 2252 O O . ALA A 1 285 ? -46.693 -19.232 43.894 1.00 42.84 285 ALA A O 1
ATOM 2253 N N . HIS A 1 286 ? -47.368 -17.469 45.102 1.00 41.53 286 HIS A N 1
ATOM 2254 C CA . HIS A 1 286 ? -47.648 -18.190 46.358 1.00 41.53 286 HIS A CA 1
ATOM 2255 C C . HIS A 1 286 ? -49.101 -18.027 46.851 1.00 41.53 286 HIS A C 1
ATOM 2257 O O . HIS A 1 286 ? -49.406 -18.376 47.992 1.00 41.53 286 HIS A O 1
ATOM 2263 N N . SER A 1 287 ? -49.992 -17.519 45.994 1.00 37.00 287 SER A N 1
ATOM 2264 C CA . SER A 1 287 ? -51.444 -17.418 46.207 1.00 37.00 287 SER A CA 1
ATOM 2265 C C . SER A 1 287 ? -52.196 -18.315 45.235 1.00 37.00 287 SER A C 1
ATOM 2267 O O . SER A 1 287 ? -53.115 -19.030 45.682 1.00 37.00 287 SER A O 1
#

pLDDT: mean 81.23, std 12.43, range [37.0, 96.38]

Secondary structure (DSSP, 8-state):
--GGGG-HHHHHHHHHHHHHHHHHHHHHS-TTS-EEEEESSTHHHHH-HHHHHHHHHHHHHHGGGTEEEEE--S-GGGGGSSHHHHHHHHH-SEEEEES--HHHHHHHHHTTSS---HHHHHHHHH--EETTTEEEEEEEETTT--EEEEEE---HHHHHHT---HHHHHHHHHHHHTT--HHHHHHHHHHTHHHHHHHHHTT--HHHHHHHHHHHHHHHHHHHS-HHHHHHHHHHHHHHHTT--HHHHHHHHHHTHHHHHHHHHTT--HHHHHHHHHHHHHHHS--

Foldseek 3Di:
DVVCVVPLVVVLVVVVVVVVVVLVCLVVDDLVDAEEDEDEQCLSLLQDPVNLVVLLCSLVVQVVSNYHYHYYHDAPCSLVNHPSSVSSLVSDQKDKDWADDPVRLVVCPVVPSQPDDPVVSVLNNPFDDDPQAWGWMWMAGNVVRDIDIDTHGDDQLRCLVPDPDPLSVVQLVVVVVVPDDSSRSSVVCSVCVVQLVVCVVVVDHSVVSVVVVVVVVLVVVLVVDDVLVVLLVVLLVVVVVVPDDSVRSVVVCVVCVVQLVVCVVVVDDSVVSVVVSVVVVVVVVVD

Radius of gyration: 30.58 Å; chains: 1; bounding box: 75×44×71 Å